Protein AF-A0A538J0Z2-F1 (afdb_monomer)

Sequence (198 aa):
MVKLLRPLRRLRSEAGFGLIELAMAMVMLNVGILAIVAAFNSGAVALQRASRVQNATALADTYMERYRGFRNCQIYLDTAANGGIPTTGTYAADSAYSATQITQSTAASGAIPASCSLGGATWTCPTVATSNQLAVTAHNACALGPDGRTYVVDVYIVTVTVTGGGDQKQVTIVVRDPANATKSLARETSSFDPYSAP

Structure (mmCIF, N/CA/C/O backbone):
data_AF-A0A538J0Z2-F1
#
_entry.id   AF-A0A538J0Z2-F1
#
loop_
_atom_site.group_PDB
_atom_site.id
_atom_site.type_symbol
_atom_site.label_atom_id
_atom_site.label_alt_id
_atom_site.label_comp_id
_atom_site.label_asym_id
_atom_site.label_entity_id
_atom_site.label_seq_id
_atom_site.pdbx_PDB_ins_code
_atom_site.Cartn_x
_atom_site.Cartn_y
_atom_site.Cartn_z
_atom_site.occupancy
_atom_site.B_iso_or_equiv
_atom_site.auth_seq_id
_atom_site.auth_comp_id
_atom_site.auth_asym_id
_atom_site.auth_atom_id
_atom_site.pdbx_PDB_model_num
ATOM 1 N N . MET A 1 1 ? -54.968 18.763 75.177 1.00 43.09 1 MET A N 1
ATOM 2 C CA . MET A 1 1 ? -54.839 19.285 73.798 1.00 43.09 1 MET A CA 1
ATOM 3 C C . MET A 1 1 ? -53.372 19.632 73.534 1.00 43.09 1 MET A C 1
ATOM 5 O O . MET A 1 1 ? -52.988 20.788 73.615 1.00 43.09 1 MET A O 1
ATOM 9 N N . VAL A 1 2 ? -52.502 18.627 73.359 1.00 48.84 2 VAL A N 1
ATOM 10 C CA . VAL A 1 2 ? -51.042 18.834 73.287 1.00 48.84 2 VAL A CA 1
ATOM 11 C C . VAL A 1 2 ? -50.404 17.880 72.271 1.00 48.84 2 VAL A C 1
ATOM 13 O O . VAL A 1 2 ? -50.478 16.668 72.422 1.00 48.84 2 VAL A O 1
ATOM 16 N N . LYS A 1 3 ? -49.724 18.502 71.296 1.00 52.53 3 LYS A N 1
ATOM 17 C CA . LYS A 1 3 ? -48.568 18.047 70.495 1.00 52.53 3 LYS A CA 1
ATOM 18 C C . LYS A 1 3 ? -48.734 16.805 69.609 1.00 52.53 3 LYS A C 1
ATOM 20 O O . LYS A 1 3 ? -48.341 15.706 69.973 1.00 52.53 3 LYS A O 1
ATOM 25 N N . LEU A 1 4 ? -49.102 17.060 68.353 1.00 55.34 4 LEU A N 1
ATOM 26 C CA . LEU A 1 4 ? -48.980 16.123 67.227 1.00 55.34 4 LEU A CA 1
ATOM 27 C C . LEU A 1 4 ? -48.227 16.766 66.040 1.00 55.34 4 LEU A C 1
ATOM 29 O O . LEU A 1 4 ? -48.627 16.673 64.890 1.00 55.34 4 LEU A O 1
ATOM 33 N N . LEU A 1 5 ? -47.111 17.452 66.322 1.00 56.12 5 LEU A N 1
ATOM 34 C CA . LEU A 1 5 ? -46.226 18.062 65.311 1.00 56.12 5 LEU A CA 1
ATOM 35 C C . LEU A 1 5 ? -44.793 17.510 65.412 1.00 56.12 5 LEU A C 1
ATOM 37 O O . LEU A 1 5 ? -43.833 18.252 65.616 1.00 56.12 5 LEU A O 1
ATOM 41 N N . ARG A 1 6 ? -44.626 16.185 65.319 1.00 59.03 6 ARG A N 1
ATOM 42 C CA . ARG A 1 6 ? -43.296 15.547 65.261 1.00 59.03 6 ARG A CA 1
ATOM 43 C C . ARG A 1 6 ? -43.233 14.353 64.292 1.00 59.03 6 ARG A C 1
ATOM 45 O O . ARG A 1 6 ? -43.017 13.233 64.740 1.00 59.03 6 ARG A O 1
ATOM 52 N N . PRO A 1 7 ? -43.294 14.592 62.969 1.00 54.25 7 PRO A N 1
ATOM 53 C CA . PRO A 1 7 ? -42.470 13.752 62.096 1.00 54.25 7 PRO A CA 1
ATOM 54 C C . PRO A 1 7 ? -41.558 14.523 61.130 1.00 54.25 7 PRO A C 1
ATOM 56 O O . PRO A 1 7 ? -40.650 13.925 60.569 1.00 54.25 7 PRO A O 1
ATOM 59 N N . LEU A 1 8 ? -41.685 15.847 60.982 1.00 54.62 8 LEU A N 1
ATOM 60 C CA . LEU A 1 8 ? -40.918 16.585 59.959 1.00 54.62 8 LEU A CA 1
ATOM 61 C C . LEU A 1 8 ? -39.498 17.010 60.380 1.00 54.62 8 LEU A C 1
ATOM 63 O O . LEU A 1 8 ? -38.709 17.444 59.548 1.00 54.62 8 LEU A O 1
ATOM 67 N N . ARG A 1 9 ? -39.120 16.856 61.657 1.00 50.84 9 ARG A N 1
ATOM 68 C CA . ARG A 1 9 ? -37.793 17.268 62.163 1.00 50.84 9 ARG A CA 1
ATOM 69 C C . ARG A 1 9 ? -36.710 16.182 62.045 1.00 50.84 9 ARG A C 1
ATOM 71 O O . ARG A 1 9 ? -35.543 16.479 62.270 1.00 50.84 9 ARG A O 1
ATOM 78 N N . ARG A 1 10 ? -37.064 14.944 61.672 1.00 53.78 10 ARG A N 1
ATOM 79 C CA . ARG A 1 10 ? -36.099 13.835 61.501 1.00 53.78 10 ARG A CA 1
ATOM 80 C C . ARG A 1 10 ? -35.468 13.750 60.108 1.00 53.78 10 ARG A C 1
ATOM 82 O O . ARG A 1 10 ? -34.424 13.134 59.974 1.00 53.78 10 ARG A O 1
ATOM 89 N N . LEU A 1 11 ? -36.034 14.419 59.103 1.00 51.72 11 LEU A N 1
ATOM 90 C CA . LEU A 1 11 ? -35.428 14.515 57.764 1.00 51.72 11 LEU A CA 1
ATOM 91 C C . LEU A 1 11 ? -34.347 15.608 57.665 1.00 51.72 11 LEU A C 1
ATOM 93 O O . LEU A 1 11 ? -33.681 15.727 56.646 1.00 51.72 11 LEU A O 1
ATOM 97 N N . ARG A 1 12 ? -34.161 16.399 58.731 1.00 56.34 12 ARG A N 1
ATOM 98 C CA . ARG A 1 12 ? -33.154 17.469 58.839 1.00 56.34 12 ARG A CA 1
ATOM 99 C C . ARG A 1 12 ? -32.152 17.215 59.978 1.00 56.34 12 ARG A C 1
ATOM 101 O O . ARG A 1 12 ? -31.509 18.142 60.456 1.00 56.34 12 ARG A O 1
ATOM 108 N N . SER A 1 13 ? -32.051 15.974 60.457 1.00 54.06 13 SER A N 1
ATOM 109 C CA . SER A 1 13 ? -30.891 15.529 61.239 1.00 54.06 13 SER A CA 1
ATOM 110 C C . SER A 1 13 ? -29.840 14.980 60.280 1.00 54.06 13 SER A C 1
ATOM 112 O O . SER A 1 13 ? -30.214 14.369 59.282 1.00 54.06 13 SER A O 1
ATOM 114 N N . GLU A 1 14 ? -28.561 15.154 60.599 1.00 56.25 14 GLU A N 1
ATOM 115 C CA . GLU A 1 14 ? -27.374 14.806 59.792 1.00 56.25 14 GLU A CA 1
ATOM 116 C C . GLU A 1 14 ? -27.358 13.373 59.201 1.00 56.25 14 GLU A C 1
ATOM 118 O O . GLU A 1 14 ? -26.614 13.093 58.270 1.00 56.25 14 GLU A O 1
ATOM 123 N N . ALA A 1 15 ? -28.267 12.492 59.635 1.00 56.59 15 ALA A N 1
ATOM 124 C CA . ALA A 1 15 ? -28.578 11.194 59.031 1.00 56.59 15 ALA A CA 1
ATOM 125 C C . ALA A 1 15 ? -29.092 11.232 57.567 1.00 56.59 15 ALA A C 1
ATOM 127 O O . ALA A 1 15 ? -29.003 10.223 56.873 1.00 56.59 15 ALA A O 1
ATOM 128 N N . GLY A 1 16 ? -29.635 12.355 57.073 1.00 54.78 16 GLY A N 1
ATOM 129 C CA . GLY A 1 16 ? -30.087 12.489 55.674 1.00 54.78 16 GLY A CA 1
ATOM 130 C C . GLY A 1 16 ? -28.958 12.733 54.662 1.00 54.78 16 GLY A C 1
ATOM 131 O O . GLY A 1 16 ? -29.133 12.468 53.473 1.00 54.78 16 GLY A O 1
ATOM 132 N N . PHE A 1 17 ? -27.795 13.196 55.135 1.00 70.75 17 PHE A N 1
ATOM 133 C CA . PHE A 1 17 ? -26.625 13.465 54.299 1.00 70.75 17 PHE A CA 1
ATOM 134 C C . PHE A 1 17 ? -26.059 12.165 53.706 1.00 70.75 17 PHE A C 1
ATOM 136 O O . PHE A 1 17 ? -25.844 12.102 52.503 1.00 70.75 17 PHE A O 1
ATOM 143 N N . GLY A 1 18 ? -25.977 11.087 54.497 1.00 78.44 18 GLY A N 1
ATOM 144 C CA . GLY A 1 18 ? -25.464 9.790 54.032 1.00 78.44 18 GLY A CA 1
ATOM 145 C C . GLY A 1 18 ? -26.322 9.100 52.959 1.00 78.44 18 GLY A C 1
ATOM 146 O O . GLY A 1 18 ? -25.788 8.413 52.093 1.00 78.44 18 GLY A O 1
ATOM 147 N N . LEU A 1 19 ? -27.648 9.303 52.954 1.00 82.00 19 LEU A N 1
ATOM 148 C CA . LEU A 1 19 ? -28.522 8.771 51.894 1.00 82.00 19 LEU A CA 1
ATOM 149 C C . LEU A 1 19 ? -28.366 9.543 50.577 1.00 82.00 19 LEU A C 1
ATOM 151 O O . LEU A 1 19 ? -28.380 8.935 49.509 1.00 82.00 19 LEU A O 1
ATOM 155 N N . ILE A 1 20 ? -28.198 10.868 50.648 1.00 82.38 20 ILE A N 1
ATOM 156 C CA . ILE A 1 20 ? -27.912 11.703 49.471 1.00 82.38 20 ILE A CA 1
ATOM 157 C C . ILE A 1 20 ? -26.509 11.403 48.938 1.00 82.38 20 ILE A C 1
ATOM 159 O O . ILE A 1 20 ? -26.322 11.328 47.728 1.00 82.38 20 ILE A O 1
ATOM 163 N N . GLU A 1 21 ? -25.545 11.172 49.823 1.00 86.06 21 GLU A N 1
ATOM 164 C CA . GLU A 1 21 ? -24.173 10.805 49.478 1.00 86.06 21 GLU A CA 1
ATOM 165 C C . GLU A 1 21 ? -24.119 9.453 48.755 1.00 86.06 21 GLU A C 1
ATOM 167 O O . GLU A 1 21 ? -23.475 9.338 47.716 1.00 86.06 21 GLU A O 1
ATOM 172 N N . LEU A 1 22 ? -24.889 8.460 49.212 1.00 86.38 22 LEU A N 1
ATOM 173 C CA . LEU A 1 22 ? -24.997 7.156 48.551 1.00 86.38 22 LEU A CA 1
ATOM 174 C C . LEU A 1 22 ? -25.761 7.245 47.219 1.00 86.38 22 LEU A C 1
ATOM 176 O O . LEU A 1 22 ? -25.360 6.620 46.238 1.00 86.38 22 LEU A O 1
ATOM 180 N N . ALA A 1 23 ? -26.812 8.068 47.140 1.00 88.06 23 ALA A N 1
ATOM 181 C CA . ALA A 1 23 ? -27.511 8.334 45.883 1.00 88.06 23 ALA A CA 1
ATOM 182 C C . ALA A 1 23 ? -26.598 9.038 44.862 1.00 88.06 23 ALA A C 1
ATOM 184 O O . ALA A 1 23 ? -26.552 8.641 43.698 1.00 88.06 23 ALA A O 1
ATOM 185 N N . MET A 1 24 ? -25.819 10.034 45.294 1.00 89.56 24 MET A N 1
ATOM 186 C CA . MET A 1 24 ? -24.838 10.717 44.449 1.00 89.56 24 MET A CA 1
ATOM 187 C C . MET A 1 24 ? -23.699 9.775 44.044 1.00 89.56 24 MET A C 1
ATOM 189 O O . MET A 1 24 ? -23.305 9.780 42.879 1.00 89.56 24 MET A O 1
ATOM 193 N N 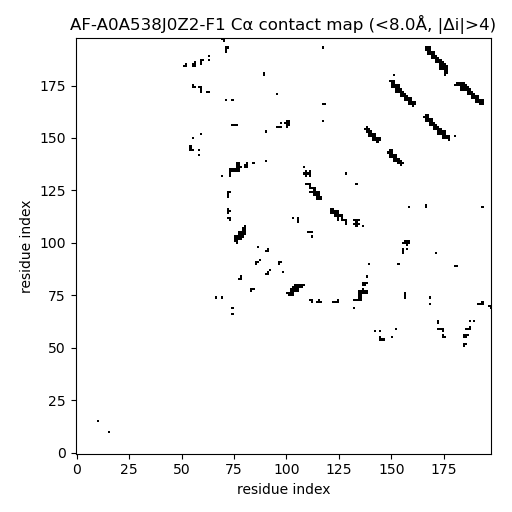. ALA A 1 25 ? -23.221 8.918 44.952 1.00 93.06 25 ALA A N 1
ATOM 194 C CA . ALA A 1 25 ? -22.220 7.896 44.655 1.00 93.06 25 ALA A CA 1
ATOM 195 C C . ALA A 1 25 ? -22.727 6.889 43.614 1.00 93.06 25 ALA A C 1
ATOM 197 O O . ALA A 1 25 ? -22.011 6.580 42.666 1.00 93.06 25 ALA A O 1
ATOM 198 N N . MET A 1 26 ? -23.976 6.427 43.727 1.00 93.94 26 MET A N 1
ATOM 199 C CA . MET A 1 26 ? -24.593 5.525 42.752 1.00 93.94 26 MET A CA 1
ATOM 200 C C . MET A 1 26 ? -24.754 6.191 41.378 1.00 93.94 26 MET A C 1
ATOM 202 O O . MET A 1 26 ? -24.493 5.561 40.355 1.00 93.94 26 MET A O 1
ATOM 206 N N . VAL A 1 27 ? -25.135 7.474 41.334 1.00 95.50 27 VAL A N 1
ATOM 207 C CA . VAL A 1 27 ? -25.232 8.233 40.076 1.00 95.50 27 VAL A CA 1
ATOM 208 C C . VAL A 1 27 ? -23.853 8.426 39.443 1.00 95.50 27 VAL A C 1
ATOM 210 O O . VAL A 1 27 ? -23.693 8.131 38.261 1.00 95.50 27 VAL A O 1
ATOM 213 N N . MET A 1 28 ? -22.847 8.851 40.212 1.00 94.88 28 MET A N 1
ATOM 214 C CA . MET A 1 28 ? -21.473 9.007 39.718 1.00 94.88 28 MET A CA 1
ATOM 215 C C . MET A 1 28 ? -20.884 7.675 39.250 1.00 94.88 28 MET A C 1
ATOM 217 O O . MET A 1 28 ? -20.222 7.633 38.214 1.00 94.88 28 MET A O 1
ATOM 221 N N . LEU A 1 29 ? -21.177 6.577 39.953 1.00 95.56 29 LEU A N 1
ATOM 222 C CA . LEU A 1 29 ? -20.784 5.233 39.541 1.00 95.56 29 LEU A CA 1
ATOM 223 C C . LEU A 1 29 ? -21.430 4.851 38.203 1.00 95.56 29 LEU A C 1
ATOM 225 O O . LEU A 1 29 ? -20.732 4.407 37.295 1.00 95.56 29 LEU A O 1
ATOM 229 N N . ASN A 1 30 ? -22.737 5.067 38.047 1.00 95.19 30 ASN A N 1
ATOM 230 C CA . ASN A 1 30 ? -23.442 4.766 36.800 1.00 95.19 30 ASN A CA 1
ATOM 231 C C . ASN A 1 30 ? -22.904 5.598 35.627 1.00 95.19 30 ASN A C 1
ATOM 233 O O . ASN A 1 30 ? -22.678 5.060 34.543 1.00 95.19 30 ASN A O 1
ATOM 237 N N . VAL A 1 31 ? -22.638 6.890 35.846 1.00 96.19 31 VAL A N 1
ATOM 238 C CA . VAL A 1 31 ? -22.012 7.762 34.839 1.00 96.19 31 VAL A CA 1
ATOM 239 C C . VAL A 1 31 ? -20.605 7.267 34.493 1.00 96.19 31 VAL A C 1
ATOM 241 O O . VAL A 1 31 ? -20.261 7.180 33.315 1.00 96.19 31 VAL A O 1
ATOM 244 N N . GLY A 1 32 ? -19.814 6.878 35.496 1.00 97.12 32 GLY A N 1
ATOM 245 C CA . GLY A 1 32 ? -18.473 6.329 35.305 1.00 97.12 32 GLY A CA 1
ATOM 246 C C . GLY A 1 32 ? -18.467 5.046 34.470 1.00 97.12 32 GLY A C 1
ATOM 247 O O . GLY A 1 32 ? -17.687 4.932 33.527 1.00 97.12 32 GLY A O 1
ATOM 248 N N . ILE A 1 33 ? -19.372 4.104 34.751 1.00 95.94 33 ILE A N 1
ATOM 249 C CA . ILE A 1 33 ? -19.469 2.843 33.997 1.00 95.94 33 ILE A CA 1
ATOM 250 C C . ILE A 1 33 ? -19.864 3.113 32.540 1.00 95.94 33 ILE A C 1
ATOM 252 O O . ILE A 1 33 ? -19.239 2.571 31.627 1.00 95.94 33 ILE A O 1
ATOM 256 N N . LEU A 1 34 ? -20.848 3.987 32.299 1.00 96.44 34 LEU A N 1
ATOM 257 C CA . LEU A 1 34 ? -21.253 4.361 30.939 1.00 96.44 34 LEU A CA 1
ATOM 258 C C . LEU A 1 34 ? -20.106 5.031 30.167 1.00 96.44 34 LEU A C 1
ATOM 260 O O . LEU A 1 34 ? -19.898 4.728 28.990 1.00 96.44 34 LEU A O 1
ATOM 264 N N . ALA A 1 35 ? -19.323 5.884 30.833 1.00 97.06 35 ALA A N 1
ATOM 265 C CA . ALA A 1 35 ? -18.154 6.521 30.236 1.00 97.06 35 ALA A CA 1
ATOM 266 C C . ALA A 1 35 ? -17.072 5.499 29.846 1.00 97.06 35 ALA A C 1
ATOM 268 O O . ALA A 1 35 ? -16.534 5.567 28.741 1.00 97.06 35 ALA A O 1
ATOM 269 N N . ILE A 1 36 ? -16.786 4.515 30.706 1.00 96.38 36 ILE A N 1
ATOM 270 C CA . ILE A 1 36 ? -15.789 3.470 30.423 1.00 96.38 36 ILE A CA 1
ATOM 271 C C . ILE A 1 36 ? -16.238 2.579 29.259 1.00 96.38 36 ILE A C 1
ATOM 273 O O . ILE A 1 36 ? -15.429 2.271 28.386 1.00 96.38 36 ILE A O 1
ATOM 277 N N . VAL A 1 37 ? -17.520 2.203 29.186 1.00 96.56 37 VAL A N 1
ATOM 278 C CA . VAL A 1 37 ? -18.050 1.406 28.063 1.00 96.56 37 VAL A CA 1
ATOM 279 C C . VAL A 1 37 ? -17.935 2.172 26.743 1.00 96.56 37 VAL A C 1
ATOM 281 O O . VAL A 1 37 ? -17.495 1.614 25.734 1.00 96.56 37 VAL A O 1
ATOM 284 N N . ALA A 1 38 ? -18.270 3.465 26.741 1.00 95.88 38 ALA A N 1
ATOM 285 C CA . ALA A 1 38 ? -18.112 4.314 25.562 1.00 95.88 38 ALA A CA 1
ATOM 286 C C . ALA A 1 38 ? -16.637 4.439 25.136 1.00 95.88 38 ALA A C 1
ATOM 288 O O . ALA A 1 38 ? -16.321 4.328 23.944 1.00 95.88 38 ALA A O 1
ATOM 289 N N . ALA A 1 39 ? -15.728 4.611 26.101 1.00 95.62 39 ALA A N 1
ATOM 290 C CA . ALA A 1 39 ? -14.291 4.672 25.854 1.00 95.62 39 ALA A CA 1
ATOM 291 C C . ALA A 1 39 ? -13.747 3.348 25.295 1.00 95.62 39 ALA A C 1
ATOM 293 O O . ALA A 1 39 ? -12.996 3.364 24.321 1.00 95.62 39 ALA A O 1
ATOM 294 N N . PHE A 1 40 ? -14.167 2.204 25.843 1.00 96.06 40 PHE A N 1
ATOM 295 C CA . PHE A 1 40 ? -13.740 0.883 25.382 1.00 96.06 40 PHE A CA 1
ATOM 296 C C . PHE A 1 40 ? -14.180 0.606 23.941 1.00 96.06 40 PHE A C 1
ATOM 298 O O . PHE A 1 40 ? -13.362 0.212 23.110 1.00 96.06 40 PHE A O 1
ATOM 305 N N . ASN A 1 41 ? -15.442 0.889 23.608 1.00 95.62 41 ASN A N 1
ATOM 306 C CA . ASN A 1 41 ? -15.952 0.715 22.246 1.00 95.62 41 ASN A CA 1
ATOM 307 C C . ASN A 1 41 ? -15.225 1.623 21.242 1.00 95.62 41 ASN A C 1
ATOM 309 O O . ASN A 1 41 ? -14.862 1.186 20.149 1.00 95.62 41 ASN A O 1
ATOM 313 N N . SER A 1 42 ? -14.955 2.873 21.627 1.00 94.50 42 SER A N 1
ATOM 314 C CA . SER A 1 42 ? -14.195 3.814 20.795 1.00 94.50 42 SER A CA 1
ATOM 315 C C . SER A 1 42 ? -12.744 3.358 20.607 1.00 94.50 42 SER A C 1
ATOM 317 O O . SER A 1 42 ? -12.220 3.391 19.492 1.00 94.50 42 SER A O 1
ATOM 319 N N . GLY A 1 43 ? -12.113 2.866 21.678 1.00 95.19 43 GLY A N 1
ATOM 320 C CA . GLY A 1 43 ? -10.763 2.309 21.657 1.00 95.19 43 GLY A CA 1
ATOM 321 C C . GLY A 1 43 ? -10.651 1.075 20.763 1.00 95.19 43 GLY A C 1
ATOM 322 O O . GLY A 1 43 ? -9.724 0.983 19.960 1.00 95.19 43 GLY A O 1
ATOM 323 N N . ALA A 1 44 ? -11.630 0.168 20.813 1.00 94.06 44 ALA A N 1
ATOM 324 C CA . ALA A 1 44 ? -11.666 -1.014 19.955 1.00 94.06 44 ALA A CA 1
ATOM 325 C C . ALA A 1 44 ? -11.710 -0.642 18.460 1.00 94.06 44 ALA A C 1
ATOM 327 O O . ALA A 1 44 ? -10.959 -1.199 17.658 1.00 94.06 44 ALA A O 1
ATOM 328 N N . VAL A 1 45 ? -12.529 0.345 18.076 1.00 93.19 45 VAL A N 1
ATOM 329 C CA . VAL A 1 45 ? -12.591 0.832 16.684 1.00 93.19 45 VAL A CA 1
ATOM 330 C C . VAL A 1 45 ? -11.285 1.514 16.272 1.00 93.19 45 VAL A C 1
ATOM 332 O O . VAL A 1 45 ? -10.809 1.308 15.152 1.00 93.19 45 VAL A O 1
ATOM 335 N N . ALA A 1 46 ? -10.684 2.309 17.160 1.00 94.44 46 ALA A N 1
ATOM 336 C CA . ALA A 1 46 ? -9.402 2.955 16.897 1.00 94.44 46 ALA A CA 1
ATOM 337 C C . ALA A 1 46 ? -8.289 1.921 16.652 1.00 94.44 46 ALA A C 1
ATOM 339 O O . ALA A 1 46 ? -7.564 2.029 15.662 1.00 94.44 46 ALA A O 1
ATOM 340 N N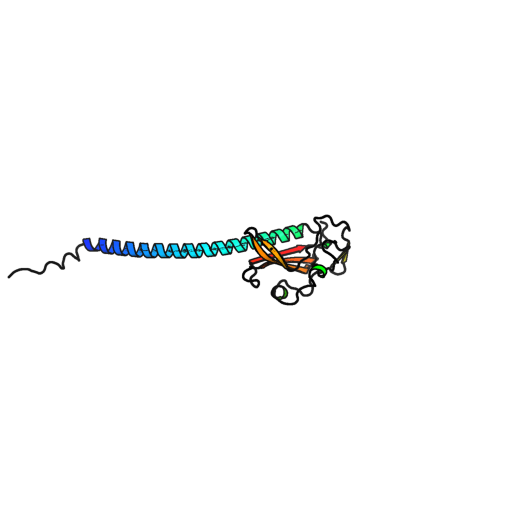 . LEU A 1 47 ? -8.218 0.871 17.477 1.00 94.44 47 LEU A N 1
ATOM 341 C CA . LEU A 1 47 ? -7.260 -0.226 17.318 1.00 94.44 47 LEU A CA 1
ATOM 342 C C . LEU A 1 47 ? -7.468 -0.998 16.011 1.00 94.44 47 LEU A C 1
ATOM 344 O O . LEU A 1 47 ? -6.501 -1.299 15.314 1.00 94.44 47 LEU A O 1
ATOM 348 N N . GLN A 1 48 ? -8.716 -1.269 15.620 1.00 90.56 48 GLN A N 1
ATOM 349 C CA . GLN A 1 48 ? -9.001 -1.923 14.338 1.00 90.56 48 GLN A CA 1
ATOM 350 C C . GLN A 1 48 ? -8.538 -1.086 13.140 1.00 90.56 48 GLN A C 1
ATOM 352 O O . GLN A 1 48 ? -8.033 -1.636 12.161 1.00 90.56 48 GLN A O 1
ATOM 357 N N . ARG A 1 49 ? -8.702 0.241 13.199 1.00 90.50 49 ARG A N 1
ATOM 358 C CA . ARG A 1 49 ? -8.197 1.146 12.155 1.00 90.50 49 ARG A CA 1
ATOM 359 C C . ARG A 1 49 ? -6.673 1.150 12.122 1.00 90.50 49 ARG A C 1
ATOM 361 O O . ARG A 1 49 ? -6.111 1.039 11.037 1.00 90.50 49 ARG A O 1
ATOM 368 N N . ALA A 1 50 ? -6.029 1.226 13.285 1.00 93.25 50 ALA A N 1
ATOM 369 C CA . ALA A 1 50 ? -4.575 1.191 13.399 1.00 93.25 50 ALA A CA 1
ATOM 370 C C . ALA A 1 50 ? -3.993 -0.113 12.832 1.00 93.25 50 ALA A C 1
ATOM 372 O O . ALA A 1 50 ? -3.085 -0.064 12.010 1.00 93.25 50 ALA A O 1
ATOM 373 N N . SER A 1 51 ? -4.582 -1.265 13.172 1.00 91.75 51 SER A N 1
ATOM 374 C CA . SER A 1 51 ? -4.164 -2.569 12.644 1.00 91.75 51 SER A CA 1
ATOM 375 C C . SER A 1 51 ? -4.254 -2.636 11.115 1.00 91.75 51 SER A C 1
ATOM 377 O O . SER A 1 51 ? -3.307 -3.074 10.470 1.00 91.75 51 SER A O 1
ATOM 379 N N . ARG A 1 52 ? -5.341 -2.136 10.508 1.00 86.00 52 ARG A N 1
ATOM 380 C CA . ARG A 1 52 ? -5.468 -2.115 9.038 1.00 86.00 52 ARG A CA 1
ATOM 381 C C . ARG A 1 52 ? -4.396 -1.261 8.369 1.00 86.00 52 ARG A C 1
ATOM 383 O O . ARG A 1 52 ? -3.922 -1.641 7.303 1.00 86.00 52 ARG A O 1
ATOM 390 N N . VAL A 1 53 ? -4.050 -0.121 8.967 1.00 93.06 53 VAL A N 1
ATOM 391 C CA . VAL A 1 53 ? -2.986 0.755 8.458 1.00 93.06 53 VAL A CA 1
ATOM 392 C C . VAL A 1 53 ? -1.632 0.066 8.596 1.00 93.06 53 VAL A C 1
ATOM 394 O O . VAL A 1 53 ? -0.901 0.021 7.620 1.00 93.06 53 VAL A O 1
ATOM 397 N N . GLN A 1 54 ? -1.339 -0.555 9.742 1.00 94.31 54 GLN A N 1
ATOM 398 C CA . GLN A 1 54 ? -0.086 -1.284 9.962 1.00 94.31 54 GLN A CA 1
ATOM 399 C C . GLN A 1 54 ? 0.092 -2.468 8.994 1.00 94.31 54 GLN A C 1
ATOM 401 O O . GLN A 1 54 ? 1.188 -2.717 8.498 1.00 94.31 54 GLN A O 1
ATOM 406 N N . ASN A 1 55 ? -0.988 -3.184 8.678 1.00 88.88 55 ASN A N 1
ATOM 407 C CA . ASN A 1 55 ? -0.949 -4.252 7.6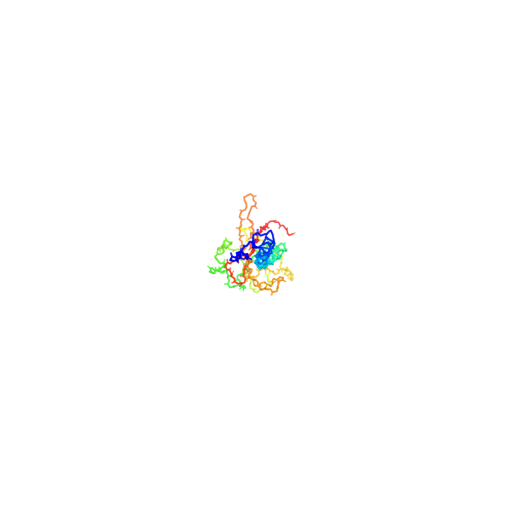77 1.00 88.88 55 ASN A CA 1
ATOM 408 C C . ASN A 1 55 ? -0.713 -3.696 6.269 1.00 88.88 55 ASN A C 1
ATOM 410 O O . ASN A 1 55 ? 0.042 -4.276 5.492 1.00 88.88 55 ASN A O 1
ATOM 414 N N . ALA A 1 56 ? -1.341 -2.563 5.944 1.00 86.88 56 ALA A N 1
ATOM 415 C CA . ALA A 1 56 ? -1.145 -1.893 4.667 1.00 86.88 56 ALA A CA 1
ATOM 416 C C . ALA A 1 56 ? 0.285 -1.349 4.513 1.00 86.88 56 ALA A C 1
ATOM 418 O O . ALA A 1 56 ? 0.844 -1.454 3.425 1.00 86.88 56 ALA A O 1
ATOM 419 N N . THR A 1 57 ? 0.896 -0.818 5.578 1.00 94.31 57 THR A N 1
ATOM 420 C CA . THR A 1 57 ? 2.301 -0.381 5.550 1.00 94.31 57 THR A CA 1
ATOM 421 C C . THR A 1 57 ? 3.239 -1.569 5.382 1.00 94.31 57 THR A C 1
ATOM 423 O O . THR A 1 57 ? 4.068 -1.534 4.490 1.00 94.31 57 THR A O 1
ATOM 426 N N . ALA A 1 58 ? 3.033 -2.668 6.117 1.00 92.31 58 ALA A N 1
ATOM 427 C CA . ALA A 1 58 ? 3.856 -3.872 5.963 1.00 92.31 58 ALA A CA 1
ATOM 428 C C . ALA A 1 58 ? 3.781 -4.469 4.543 1.00 92.31 58 ALA A C 1
ATOM 430 O O . ALA A 1 58 ? 4.773 -4.982 4.018 1.00 92.31 58 ALA A O 1
ATOM 431 N N . LEU A 1 59 ? 2.607 -4.398 3.901 1.00 86.56 59 LEU A N 1
ATOM 432 C CA . LEU A 1 59 ? 2.462 -4.751 2.490 1.00 86.56 59 LEU A CA 1
ATOM 433 C C . LEU A 1 59 ? 3.247 -3.797 1.588 1.00 86.56 59 LEU A C 1
ATOM 435 O O . LEU A 1 59 ? 3.976 -4.277 0.726 1.00 86.56 59 LEU A O 1
ATOM 439 N N . ALA A 1 60 ? 3.124 -2.480 1.778 1.00 90.75 60 ALA A N 1
ATOM 440 C CA . ALA A 1 60 ? 3.891 -1.503 1.004 1.00 90.75 60 ALA A CA 1
ATOM 441 C C . ALA A 1 60 ? 5.404 -1.762 1.122 1.00 90.75 60 ALA A C 1
ATOM 443 O O . ALA A 1 60 ? 6.057 -1.942 0.091 1.00 90.75 60 ALA A O 1
ATOM 444 N N . ASP A 1 61 ? 5.894 -1.952 2.351 1.00 93.12 61 ASP A N 1
ATOM 445 C CA . ASP A 1 61 ? 7.298 -2.247 2.645 1.00 93.12 61 ASP A CA 1
ATOM 446 C C . ASP A 1 61 ? 7.749 -3.525 1.923 1.00 93.12 61 ASP A C 1
ATOM 448 O O . ASP A 1 61 ? 8.797 -3.558 1.288 1.00 93.12 61 ASP A O 1
ATOM 452 N N . THR A 1 62 ? 6.933 -4.587 1.936 1.00 88.25 62 THR A N 1
ATOM 453 C CA . THR A 1 62 ? 7.254 -5.850 1.243 1.00 88.25 62 THR A CA 1
ATOM 454 C C . THR A 1 62 ? 7.412 -5.649 -0.266 1.00 88.25 62 THR A C 1
ATOM 456 O O . THR A 1 62 ? 8.318 -6.215 -0.884 1.00 88.25 62 THR A O 1
ATOM 459 N N . TYR A 1 63 ? 6.535 -4.850 -0.881 1.00 87.19 63 TYR A N 1
ATOM 460 C CA . TYR A 1 63 ? 6.650 -4.524 -2.302 1.00 87.19 63 TYR A CA 1
ATOM 461 C C . TYR A 1 63 ? 7.898 -3.682 -2.564 1.00 87.19 63 TYR A C 1
ATOM 463 O O . TYR A 1 63 ? 8.621 -3.958 -3.521 1.00 87.19 63 TYR A O 1
ATOM 471 N N . MET A 1 64 ? 8.199 -2.709 -1.709 1.00 90.62 64 MET A N 1
ATOM 472 C CA . MET A 1 64 ? 9.377 -1.863 -1.868 1.00 90.62 64 MET A CA 1
ATOM 473 C C . MET A 1 64 ? 10.688 -2.613 -1.646 1.00 90.62 64 MET A C 1
ATOM 475 O O . MET A 1 64 ? 11.622 -2.419 -2.422 1.00 90.62 64 MET A O 1
ATOM 479 N N . GLU A 1 65 ? 10.747 -3.547 -0.701 1.00 90.38 65 GLU A N 1
ATOM 480 C CA . GLU A 1 65 ? 11.882 -4.462 -0.547 1.00 90.38 65 GLU A CA 1
ATOM 481 C C . GLU A 1 65 ? 12.067 -5.350 -1.781 1.00 90.38 65 GLU A C 1
ATOM 483 O O . GLU A 1 65 ? 13.189 -5.564 -2.243 1.00 90.38 65 GLU A O 1
ATOM 488 N N . ARG A 1 66 ? 10.969 -5.795 -2.406 1.00 84.56 66 ARG A N 1
ATOM 489 C CA . ARG A 1 66 ? 11.050 -6.507 -3.686 1.00 84.56 66 ARG A CA 1
ATOM 490 C C . ARG A 1 66 ? 11.641 -5.624 -4.791 1.00 84.56 66 ARG A C 1
ATOM 492 O O . ARG A 1 66 ? 12.474 -6.107 -5.553 1.00 84.56 66 ARG A O 1
ATOM 499 N N . TYR A 1 67 ? 11.264 -4.345 -4.864 1.00 84.25 67 TYR A N 1
ATOM 500 C CA . TYR A 1 67 ? 11.851 -3.400 -5.823 1.00 84.25 67 TYR A CA 1
ATOM 501 C C . TYR A 1 67 ? 13.327 -3.098 -5.547 1.00 84.25 67 TYR A C 1
ATOM 503 O O . TYR A 1 67 ? 14.092 -2.966 -6.500 1.00 84.25 67 TYR A O 1
ATOM 511 N N . ARG A 1 68 ? 13.752 -3.063 -4.278 1.00 85.94 68 ARG A N 1
ATOM 512 C CA . ARG A 1 68 ? 15.171 -2.932 -3.897 1.00 85.94 68 ARG A CA 1
ATOM 513 C C . ARG A 1 68 ? 16.025 -4.108 -4.367 1.00 85.94 68 ARG A C 1
ATOM 515 O O . ARG A 1 68 ? 17.204 -3.921 -4.639 1.00 85.94 68 ARG A O 1
ATOM 522 N N . GLY A 1 69 ? 15.437 -5.294 -4.519 1.00 78.31 69 GLY A N 1
ATOM 523 C CA . GLY A 1 69 ? 16.111 -6.464 -5.088 1.00 78.31 69 GLY A CA 1
ATOM 524 C C . GLY A 1 69 ? 16.208 -6.476 -6.621 1.00 78.31 69 GLY A C 1
ATOM 525 O O . GLY A 1 69 ? 16.881 -7.348 -7.177 1.00 78.31 69 GLY A O 1
ATOM 526 N N . PHE A 1 70 ? 15.542 -5.553 -7.324 1.00 76.44 70 PHE A N 1
ATOM 527 C CA . PHE A 1 70 ? 15.538 -5.520 -8.785 1.00 76.44 70 PHE A CA 1
ATOM 528 C C . PHE A 1 70 ? 16.642 -4.645 -9.363 1.00 76.44 70 PHE A C 1
ATOM 530 O O . PHE A 1 70 ? 16.946 -3.559 -8.878 1.00 76.44 70 PHE A O 1
ATOM 537 N N . ARG A 1 71 ? 17.188 -5.083 -10.502 1.00 74.56 71 ARG A N 1
ATOM 538 C CA . ARG A 1 71 ? 18.007 -4.202 -11.338 1.00 74.56 71 ARG A CA 1
ATOM 539 C C . ARG A 1 71 ? 17.112 -3.143 -11.959 1.00 74.56 71 ARG A C 1
ATOM 541 O O . ARG A 1 71 ? 15.969 -3.431 -12.313 1.00 74.56 71 ARG A O 1
ATOM 548 N N . ASN A 1 72 ? 17.662 -1.957 -12.217 1.00 73.12 72 ASN A N 1
ATOM 549 C CA . ASN A 1 72 ? 16.898 -0.854 -12.804 1.00 73.12 72 ASN A CA 1
ATOM 550 C C . ASN A 1 72 ? 16.153 -1.264 -14.089 1.00 73.12 72 ASN A C 1
ATOM 552 O O . ASN A 1 72 ? 15.011 -0.863 -14.316 1.00 73.12 72 ASN A O 1
ATOM 556 N N . CYS A 1 73 ? 16.751 -2.145 -14.892 1.00 72.31 73 CYS A N 1
ATOM 557 C CA . CYS A 1 73 ? 16.161 -2.613 -16.138 1.00 72.31 73 CYS A CA 1
ATOM 558 C C . CYS A 1 73 ? 14.949 -3.550 -16.000 1.00 72.31 73 CYS A C 1
ATOM 560 O O . CYS A 1 73 ? 14.246 -3.797 -16.973 1.00 72.31 73 CYS A O 1
ATOM 562 N N . GLN A 1 74 ? 14.653 -3.995 -14.781 1.00 74.19 74 GLN A N 1
ATOM 563 C CA . GLN A 1 74 ? 13.494 -4.820 -14.434 1.00 74.19 74 GLN A CA 1
ATOM 564 C C . GLN A 1 74 ? 12.359 -4.001 -13.799 1.00 74.19 74 GLN A C 1
ATOM 566 O O . GLN A 1 74 ? 11.283 -4.530 -13.535 1.00 74.19 74 GLN A O 1
ATOM 571 N N . ILE A 1 75 ? 12.595 -2.709 -13.545 1.00 80.88 75 ILE A N 1
ATOM 572 C CA . ILE A 1 75 ? 11.618 -1.793 -12.955 1.00 80.88 75 ILE A CA 1
ATOM 573 C C . ILE A 1 75 ? 10.837 -1.127 -14.091 1.00 80.88 75 ILE A C 1
ATOM 575 O O . ILE A 1 75 ? 11.275 -0.122 -14.664 1.00 80.88 75 ILE A O 1
ATOM 579 N N . TYR A 1 76 ? 9.705 -1.727 -14.442 1.00 79.62 76 TYR A N 1
ATOM 580 C CA . TYR A 1 76 ? 8.736 -1.234 -15.419 1.00 79.62 76 TYR A CA 1
ATOM 581 C C . TYR A 1 76 ? 7.368 -1.874 -15.153 1.00 79.62 76 TYR A C 1
ATOM 583 O O . TYR A 1 76 ? 7.283 -2.902 -14.483 1.00 79.62 76 TYR A O 1
ATOM 591 N N . LEU A 1 77 ? 6.305 -1.273 -15.686 1.00 80.38 77 LEU A N 1
ATOM 592 C CA . LEU A 1 77 ? 4.975 -1.879 -15.723 1.00 80.38 77 LEU A CA 1
ATOM 593 C C . LEU A 1 77 ? 4.800 -2.663 -17.030 1.00 80.38 77 LEU A C 1
ATOM 595 O O . LEU A 1 77 ? 4.955 -2.098 -18.116 1.00 80.38 77 LEU A O 1
ATOM 599 N N . ASP A 1 78 ? 4.481 -3.956 -16.946 1.00 75.56 78 ASP A N 1
ATOM 600 C CA . ASP A 1 78 ? 4.206 -4.762 -18.141 1.00 75.56 78 ASP A CA 1
ATOM 601 C C . ASP A 1 78 ? 2.807 -4.449 -18.690 1.00 75.56 78 ASP A C 1
ATOM 603 O O . ASP A 1 78 ? 1.781 -4.686 -18.053 1.00 75.56 78 ASP A O 1
ATOM 607 N N . THR A 1 79 ? 2.762 -3.892 -19.893 1.00 75.38 79 THR A N 1
ATOM 608 C CA . THR A 1 79 ? 1.518 -3.533 -20.584 1.00 75.38 79 THR A CA 1
ATOM 609 C C . THR A 1 79 ? 0.934 -4.688 -21.386 1.00 75.38 79 THR A C 1
ATOM 611 O O . THR A 1 79 ? -0.274 -4.694 -21.614 1.00 75.38 79 THR A O 1
ATOM 614 N N . ALA A 1 80 ? 1.737 -5.691 -21.761 1.00 69.44 80 ALA A N 1
ATOM 615 C CA . ALA A 1 80 ? 1.259 -6.858 -22.501 1.00 69.44 80 ALA A CA 1
ATOM 616 C C . ALA A 1 80 ? 0.433 -7.783 -21.603 1.00 69.44 80 ALA A C 1
ATOM 618 O O . ALA A 1 80 ? -0.637 -8.245 -21.992 1.00 69.44 80 ALA A O 1
ATOM 619 N N . ALA A 1 81 ? 0.906 -8.010 -20.379 1.00 61.53 81 ALA A N 1
ATOM 620 C CA . ALA A 1 81 ? 0.214 -8.838 -19.400 1.00 61.53 81 ALA A CA 1
ATOM 621 C C . ALA A 1 81 ? -1.007 -8.150 -18.759 1.00 61.53 81 ALA A C 1
ATOM 623 O O . ALA A 1 81 ? -1.918 -8.832 -18.297 1.00 61.53 81 ALA A O 1
ATOM 624 N N . ASN A 1 82 ? -1.045 -6.813 -18.766 1.00 63.47 82 ASN A N 1
ATOM 625 C CA . ASN A 1 82 ? -2.099 -6.022 -18.122 1.00 63.47 82 ASN A CA 1
ATOM 626 C C . ASN A 1 82 ? -3.145 -5.431 -19.073 1.00 63.47 82 ASN A C 1
ATOM 628 O O . ASN A 1 82 ? -4.067 -4.763 -18.610 1.00 63.47 82 ASN A O 1
ATOM 632 N N . GLY A 1 83 ? -2.997 -5.611 -20.389 1.00 70.62 83 GLY A N 1
ATOM 633 C CA . GLY A 1 83 ? -3.865 -4.946 -21.367 1.00 70.62 83 GLY A CA 1
ATOM 634 C C . GLY A 1 83 ? -3.693 -3.420 -21.405 1.00 70.62 83 GLY A C 1
ATOM 635 O O . GLY A 1 83 ? -4.631 -2.708 -21.754 1.00 70.62 83 GLY A O 1
ATOM 636 N N . GLY A 1 84 ? -2.503 -2.917 -21.052 1.00 74.31 84 GLY A N 1
ATOM 637 C CA . GLY A 1 84 ? -2.177 -1.489 -20.985 1.00 74.31 84 GLY A CA 1
ATOM 638 C C . GLY A 1 84 ? -2.210 -0.886 -19.575 1.00 74.31 84 GLY A C 1
ATOM 639 O O . GLY A 1 84 ? -2.392 -1.581 -18.577 1.00 74.31 84 GLY A O 1
ATOM 640 N N . ILE A 1 85 ? -1.988 0.430 -19.499 1.00 79.75 85 ILE A N 1
ATOM 641 C CA . ILE A 1 85 ? -2.135 1.218 -18.267 1.00 79.75 85 ILE A CA 1
ATOM 642 C C . ILE A 1 85 ? -3.564 1.774 -18.209 1.00 79.75 85 ILE A C 1
ATOM 644 O O . ILE A 1 85 ? -4.002 2.375 -19.194 1.00 79.75 85 ILE A O 1
ATOM 648 N N . PRO A 1 86 ? -4.297 1.625 -17.089 1.00 80.94 86 PRO A N 1
ATOM 649 C CA . PRO A 1 86 ? -5.633 2.190 -16.967 1.00 80.94 86 PRO A CA 1
ATOM 650 C C . PRO A 1 86 ? -5.606 3.709 -17.080 1.00 80.94 86 PRO A C 1
ATOM 652 O O . PRO A 1 86 ? -4.859 4.379 -16.372 1.00 80.94 86 PRO A O 1
ATOM 655 N N . THR A 1 87 ? -6.486 4.252 -17.914 1.00 83.69 87 THR A N 1
ATOM 656 C CA . THR A 1 87 ? -6.672 5.702 -18.086 1.00 83.69 87 THR A CA 1
ATOM 657 C C . THR A 1 87 ? -7.893 6.239 -17.338 1.00 83.69 87 THR A C 1
ATOM 659 O O . THR A 1 87 ? -8.157 7.439 -17.351 1.00 83.69 87 THR A O 1
ATOM 662 N N . THR A 1 88 ? -8.647 5.361 -16.671 1.00 79.94 88 THR A N 1
ATOM 663 C CA . THR A 1 88 ? -9.868 5.686 -15.923 1.00 79.94 88 THR A CA 1
ATOM 664 C C . THR A 1 88 ? -9.909 4.948 -14.585 1.00 79.94 88 THR A C 1
ATOM 666 O O . THR A 1 88 ? -9.216 3.949 -14.398 1.00 79.94 88 THR A O 1
ATOM 669 N N . GLY A 1 89 ? -10.774 5.389 -13.670 1.00 82.56 89 GLY A N 1
ATOM 670 C CA . GLY A 1 89 ? -11.004 4.725 -12.384 1.00 82.56 89 GLY A CA 1
ATOM 671 C C . GLY A 1 89 ? -10.066 5.193 -11.269 1.00 82.56 89 GLY A C 1
ATOM 672 O O . GLY A 1 89 ? -9.369 6.196 -11.403 1.00 82.56 89 GLY A O 1
ATOM 673 N N . THR A 1 90 ? -10.068 4.474 -10.143 1.00 81.69 90 THR A N 1
ATOM 674 C CA . THR A 1 90 ? -9.342 4.871 -8.921 1.00 81.69 90 THR A CA 1
ATOM 675 C C . THR A 1 90 ? -7.826 4.885 -9.084 1.00 81.69 90 THR A C 1
ATOM 677 O O . THR A 1 90 ? -7.172 5.673 -8.413 1.00 81.69 90 THR A O 1
ATOM 680 N N . TYR A 1 91 ? -7.284 4.055 -9.982 1.00 83.38 91 TYR A N 1
ATOM 681 C CA . TYR A 1 91 ? -5.862 4.056 -10.333 1.00 83.38 91 TYR A CA 1
ATOM 682 C C . TYR A 1 91 ? -5.472 5.355 -11.059 1.00 83.38 91 TYR A C 1
ATOM 684 O O . TYR A 1 91 ? -4.572 6.071 -10.636 1.00 83.38 91 TYR A O 1
ATOM 692 N N . ALA A 1 92 ? -6.208 5.718 -12.116 1.00 88.31 92 ALA A N 1
ATOM 693 C CA . ALA A 1 92 ? -5.927 6.917 -12.911 1.00 88.31 92 ALA A CA 1
ATOM 694 C C . ALA A 1 92 ? -6.254 8.237 -12.185 1.00 88.31 92 ALA A C 1
ATOM 696 O O . ALA A 1 92 ? -5.778 9.296 -12.581 1.00 88.31 92 ALA A O 1
ATOM 697 N N . ALA A 1 93 ? -7.077 8.180 -11.133 1.00 89.62 93 ALA A N 1
ATOM 698 C CA . ALA A 1 93 ? -7.421 9.327 -10.296 1.00 89.62 93 ALA A CA 1
ATOM 699 C C . ALA A 1 93 ? -6.418 9.582 -9.152 1.00 89.62 93 ALA A C 1
ATOM 701 O O . ALA A 1 93 ? -6.587 10.549 -8.407 1.00 89.62 93 ALA A O 1
ATOM 702 N N . ASP A 1 94 ? -5.412 8.722 -8.964 1.00 90.75 94 ASP A N 1
ATOM 703 C CA . ASP A 1 94 ? -4.414 8.891 -7.907 1.00 90.75 94 ASP A CA 1
ATOM 704 C C . ASP A 1 94 ? -3.433 10.026 -8.223 1.00 90.75 94 ASP A C 1
ATOM 706 O O . ASP A 1 94 ? -3.036 10.227 -9.367 1.00 90.75 94 ASP A O 1
ATOM 710 N N . SER A 1 95 ? -2.962 10.735 -7.198 1.00 91.62 95 SER A N 1
ATOM 711 C CA . SER A 1 95 ? -1.977 11.807 -7.372 1.00 91.62 95 SER A CA 1
ATOM 712 C C . SER A 1 95 ? -0.606 11.323 -7.862 1.00 91.62 95 SER A C 1
ATOM 714 O O . SER A 1 95 ? 0.168 12.136 -8.354 1.00 91.62 95 SER A O 1
ATOM 716 N N . ALA A 1 96 ? -0.275 10.036 -7.700 1.00 90.12 96 ALA A N 1
ATOM 717 C CA . ALA A 1 96 ? 0.948 9.441 -8.252 1.00 90.12 96 ALA A CA 1
ATOM 718 C C . ALA A 1 96 ? 0.780 8.922 -9.688 1.00 90.12 96 ALA A C 1
ATOM 720 O O . ALA A 1 96 ? 1.756 8.482 -10.303 1.00 90.12 96 ALA A O 1
ATOM 721 N N . TYR A 1 97 ? -0.438 8.958 -10.235 1.00 91.06 97 TYR A N 1
ATOM 722 C CA . TYR A 1 97 ? -0.660 8.593 -11.621 1.00 91.06 97 TYR A CA 1
ATOM 723 C C . TYR A 1 97 ? 0.027 9.587 -12.562 1.00 91.06 97 TYR A C 1
ATOM 725 O O . TYR A 1 97 ? 0.058 10.796 -12.344 1.00 91.06 97 TYR A O 1
ATOM 733 N N . SER A 1 98 ? 0.552 9.052 -13.659 1.00 88.88 98 SER A N 1
ATOM 734 C CA . SER A 1 98 ? 1.064 9.829 -14.781 1.00 88.88 98 SER A CA 1
ATOM 735 C C . SER A 1 98 ? 0.688 9.098 -16.061 1.00 88.88 98 SER A C 1
ATOM 737 O O . SER A 1 98 ? 0.657 7.873 -16.081 1.00 88.88 98 SER A O 1
ATOM 739 N N . ALA A 1 99 ? 0.417 9.824 -17.142 1.00 84.38 99 ALA A N 1
ATOM 740 C CA . ALA A 1 99 ? 0.227 9.195 -18.447 1.00 84.38 99 ALA A CA 1
ATOM 741 C C . ALA A 1 99 ? 1.556 8.674 -19.033 1.00 84.38 99 ALA A C 1
ATOM 743 O O . ALA A 1 99 ? 1.554 7.782 -19.875 1.00 84.38 99 ALA A O 1
ATOM 744 N N . THR A 1 100 ? 2.697 9.198 -18.572 1.00 85.56 100 THR A N 1
ATOM 745 C CA . THR A 1 100 ? 4.044 8.829 -19.035 1.00 85.56 100 THR A CA 1
ATOM 746 C C . THR A 1 100 ? 4.701 7.816 -18.093 1.00 85.56 100 THR A C 1
ATOM 748 O O . THR A 1 100 ? 5.835 8.005 -17.649 1.00 85.56 100 THR A O 1
ATOM 751 N N . GLN A 1 101 ? 3.964 6.767 -17.721 1.00 86.38 101 GLN A N 1
ATOM 752 C CA . GLN A 1 101 ? 4.486 5.695 -16.867 1.00 86.38 101 GLN A CA 1
ATOM 753 C C . GLN A 1 101 ? 5.558 4.899 -17.607 1.00 86.38 101 GLN A C 1
ATOM 755 O O . GLN A 1 101 ? 5.472 4.682 -18.820 1.00 86.38 101 GLN A O 1
ATOM 760 N N . ILE A 1 102 ? 6.558 4.427 -16.867 1.00 84.31 102 ILE A N 1
ATOM 761 C CA . ILE A 1 102 ? 7.604 3.573 -17.424 1.00 84.31 102 ILE A CA 1
ATOM 762 C C . ILE A 1 102 ? 7.003 2.193 -17.659 1.00 84.31 102 ILE A C 1
ATOM 764 O O . ILE A 1 102 ? 6.727 1.440 -16.723 1.00 84.31 102 ILE A O 1
ATOM 768 N N . THR A 1 103 ? 6.808 1.868 -18.928 1.00 81.00 103 THR A N 1
ATOM 769 C CA . THR A 1 103 ? 6.154 0.639 -19.362 1.00 81.00 103 THR A CA 1
ATOM 770 C C . THR A 1 103 ? 7.057 -0.164 -20.275 1.00 81.00 103 THR A C 1
ATOM 772 O O . THR A 1 103 ? 7.920 0.376 -20.967 1.00 81.00 103 THR A O 1
ATOM 775 N N . GLN A 1 104 ? 6.835 -1.471 -20.293 1.00 75.50 104 GLN A N 1
ATOM 776 C CA . GLN A 1 104 ? 7.389 -2.351 -21.309 1.00 75.50 104 GLN A CA 1
ATOM 777 C C . GLN A 1 104 ? 6.297 -3.306 -21.785 1.00 75.50 104 GLN A C 1
ATOM 779 O O . GLN A 1 104 ? 5.302 -3.520 -21.095 1.00 75.50 104 GLN A O 1
ATOM 784 N N . SER A 1 105 ? 6.447 -3.843 -22.990 1.00 69.81 105 SER A N 1
ATOM 785 C CA . SER A 1 105 ? 5.558 -4.868 -23.531 1.00 69.81 105 SER A CA 1
ATOM 786 C C . SER A 1 105 ? 6.394 -6.124 -23.721 1.00 69.81 105 SER A C 1
ATOM 788 O O . SER A 1 105 ? 7.181 -6.213 -24.665 1.00 69.81 105 SER A O 1
ATOM 790 N N . THR A 1 106 ? 6.299 -7.055 -22.774 1.00 63.03 106 THR A N 1
ATOM 791 C CA . THR A 1 106 ? 6.966 -8.359 -22.859 1.00 63.03 106 THR A CA 1
ATOM 792 C C . THR A 1 106 ? 5.912 -9.432 -23.072 1.00 63.03 106 THR A C 1
ATOM 794 O O . THR A 1 106 ? 5.076 -9.677 -22.208 1.00 63.03 106 THR A O 1
ATOM 797 N N . ALA A 1 107 ? 5.915 -10.067 -24.246 1.00 48.19 107 ALA A N 1
ATOM 798 C CA . ALA A 1 107 ? 5.008 -11.172 -24.527 1.00 48.19 107 ALA A CA 1
ATOM 799 C C . ALA A 1 107 ? 5.290 -12.324 -23.544 1.00 48.19 107 ALA A C 1
ATOM 801 O O . ALA A 1 107 ? 6.360 -12.921 -23.589 1.00 48.19 107 ALA A O 1
ATOM 802 N N . ALA A 1 108 ? 4.310 -12.617 -22.688 1.00 48.25 108 ALA A N 1
ATOM 803 C CA . ALA A 1 108 ? 4.294 -13.684 -21.688 1.00 48.25 108 ALA A CA 1
ATOM 804 C C . ALA A 1 108 ? 5.235 -13.500 -20.473 1.00 48.25 108 ALA A C 1
ATOM 806 O O . ALA A 1 108 ? 6.445 -13.711 -20.524 1.00 48.25 108 ALA A O 1
ATOM 807 N N . SER A 1 109 ? 4.605 -13.160 -19.343 1.00 45.09 109 SER A N 1
ATOM 808 C CA . SER A 1 109 ? 4.922 -13.577 -17.968 1.00 45.09 109 SER A CA 1
ATOM 809 C C . SER A 1 109 ? 6.313 -14.191 -17.746 1.00 45.09 109 SER A C 1
ATOM 811 O O . SER A 1 109 ? 6.466 -15.413 -17.704 1.00 45.09 109 SER A O 1
ATOM 813 N N . GLY A 1 110 ? 7.312 -13.331 -17.538 1.00 48.28 110 GLY A N 1
ATOM 814 C CA . GLY A 1 110 ? 8.592 -13.713 -16.938 1.00 48.28 110 GLY A CA 1
ATOM 815 C C . GLY A 1 110 ? 9.845 -13.513 -17.781 1.00 48.28 110 GLY A C 1
ATOM 816 O O . GLY A 1 110 ? 10.943 -13.757 -17.281 1.00 48.28 110 GLY A O 1
ATOM 817 N N . ALA A 1 111 ? 9.722 -13.027 -19.014 1.00 49.53 111 ALA A N 1
ATOM 818 C CA . ALA A 1 111 ? 10.884 -12.580 -19.772 1.00 49.53 111 ALA A CA 1
ATOM 819 C C . ALA A 1 111 ? 11.383 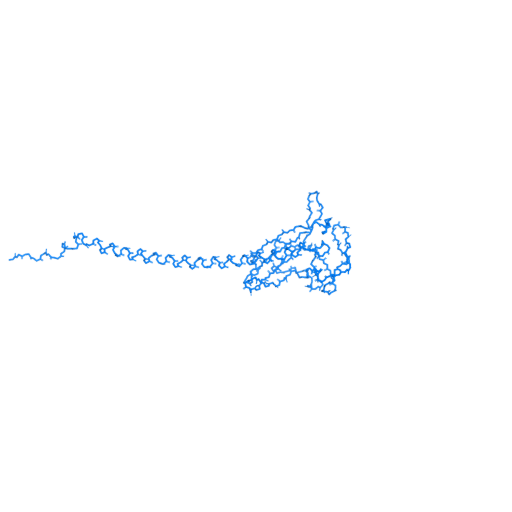-11.222 -19.246 1.00 49.53 111 ALA A C 1
ATOM 821 O O . ALA A 1 111 ? 10.629 -10.251 -19.203 1.00 49.53 111 ALA A O 1
ATOM 822 N N . ILE A 1 112 ? 12.665 -11.144 -18.872 1.00 48.25 112 ILE A N 1
ATOM 823 C CA . ILE A 1 112 ? 13.338 -9.855 -18.683 1.00 48.25 112 ILE A CA 1
ATOM 824 C C . ILE A 1 112 ? 13.556 -9.258 -20.082 1.00 48.25 112 ILE A C 1
ATOM 826 O O . ILE A 1 112 ? 14.124 -9.942 -20.939 1.00 48.25 112 ILE A O 1
ATOM 830 N N . PRO A 1 113 ? 13.146 -8.012 -20.352 1.00 50.03 113 PRO A N 1
ATOM 831 C CA . PRO A 1 113 ? 13.443 -7.357 -21.609 1.00 50.03 113 PRO A CA 1
ATOM 832 C C . PRO A 1 11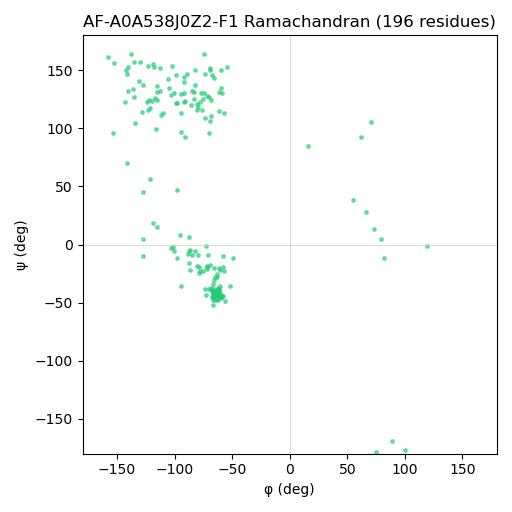3 ? 14.958 -7.266 -21.780 1.00 50.03 113 PRO A C 1
ATOM 834 O O . PRO A 1 113 ? 15.677 -6.902 -20.854 1.00 50.03 113 PRO A O 1
ATOM 837 N N . ALA A 1 114 ? 15.452 -7.592 -22.978 1.00 49.69 114 ALA A N 1
ATOM 838 C CA . ALA A 1 114 ? 16.886 -7.563 -23.273 1.00 49.69 114 ALA A CA 1
ATOM 839 C C . ALA A 1 114 ? 17.504 -6.179 -23.017 1.00 49.69 114 ALA A C 1
ATOM 841 O O . ALA A 1 114 ? 18.704 -6.083 -22.764 1.00 49.69 114 ALA A O 1
ATOM 842 N N . SER A 1 115 ? 16.688 -5.120 -23.034 1.00 51.06 115 SER A N 1
ATOM 843 C CA . SER A 1 115 ? 17.071 -3.789 -22.593 1.00 51.06 115 SER A CA 1
ATOM 844 C C . SER A 1 115 ? 15.895 -2.952 -22.078 1.00 51.06 115 SER A C 1
ATOM 846 O O . SER A 1 115 ? 14.744 -3.159 -22.462 1.00 51.06 115 SER A O 1
ATOM 848 N N . CYS A 1 116 ? 16.196 -1.963 -21.239 1.00 44.94 116 CYS A N 1
ATOM 849 C CA . CYS A 1 116 ? 15.284 -0.868 -20.907 1.00 44.94 116 CYS A CA 1
ATOM 850 C C . CYS A 1 116 ? 15.903 0.469 -21.327 1.00 44.94 116 CYS A C 1
ATOM 852 O O . CYS A 1 116 ? 17.129 0.593 -21.350 1.00 44.94 116 CYS A O 1
ATOM 854 N N . SER A 1 117 ? 15.089 1.493 -21.580 1.00 47.97 117 SER A N 1
ATOM 855 C CA . SER A 1 117 ? 15.591 2.834 -21.892 1.00 47.97 117 SER A CA 1
ATOM 856 C C . SER A 1 117 ? 14.969 3.918 -21.016 1.00 47.97 117 SER A C 1
ATOM 858 O O . SER A 1 117 ? 13.758 3.913 -20.801 1.00 47.97 117 SER A O 1
ATOM 860 N N . LEU A 1 118 ? 15.792 4.858 -20.545 1.00 36.62 118 LEU A N 1
ATOM 861 C CA . LEU A 1 118 ? 15.391 6.045 -19.783 1.00 36.62 118 LEU A CA 1
ATOM 862 C C . LEU A 1 118 ? 16.148 7.256 -20.348 1.00 36.62 118 LEU A C 1
ATOM 864 O O . LEU A 1 118 ? 17.367 7.190 -20.473 1.00 36.62 118 LEU A O 1
ATOM 868 N N . GLY A 1 119 ? 15.456 8.337 -20.723 1.00 42.19 119 GLY A N 1
ATOM 869 C CA . GLY A 1 119 ? 16.115 9.600 -21.106 1.00 42.19 119 GLY A CA 1
ATOM 870 C C . GLY A 1 119 ? 17.166 9.487 -22.228 1.00 42.19 119 GLY A C 1
ATOM 871 O O . GLY A 1 119 ? 18.215 10.115 -22.154 1.00 42.19 119 GLY A O 1
ATOM 872 N N . GLY A 1 120 ? 16.933 8.652 -23.249 1.00 39.81 120 GLY A N 1
ATOM 873 C CA . GLY A 1 120 ? 17.883 8.409 -24.349 1.00 39.81 120 GLY A CA 1
ATOM 874 C C . GLY A 1 120 ? 18.997 7.392 -24.046 1.00 39.81 120 GLY A C 1
ATOM 875 O O . GLY A 1 120 ? 19.646 6.917 -24.977 1.00 39.81 120 GLY A O 1
ATOM 876 N N . ALA A 1 121 ? 19.186 6.983 -22.788 1.00 38.22 121 ALA A N 1
ATOM 877 C CA . ALA A 1 121 ? 20.083 5.890 -22.414 1.00 38.22 121 ALA A CA 1
ATOM 878 C C . ALA A 1 121 ? 19.385 4.531 -22.596 1.00 38.22 121 ALA A C 1
ATOM 880 O O . ALA A 1 121 ? 18.224 4.382 -22.220 1.00 38.22 121 ALA A O 1
ATOM 881 N N . THR A 1 122 ? 20.086 3.533 -23.153 1.00 46.28 122 THR A N 1
ATOM 882 C CA . THR A 1 122 ? 19.605 2.143 -23.297 1.00 46.28 122 THR A CA 1
ATOM 883 C C . THR A 1 122 ? 20.498 1.210 -22.486 1.00 46.28 122 THR A C 1
ATOM 885 O O . THR A 1 122 ? 21.710 1.200 -22.679 1.00 46.28 122 THR A O 1
ATOM 888 N N . TRP A 1 123 ? 19.908 0.413 -21.598 1.00 41.12 123 TRP A N 1
ATOM 889 C CA . TRP A 1 123 ? 20.618 -0.509 -20.715 1.00 41.12 123 TRP A CA 1
ATOM 890 C C . TRP A 1 123 ? 20.257 -1.947 -21.046 1.00 41.12 123 TRP A C 1
ATOM 892 O O . TRP A 1 123 ? 19.082 -2.294 -21.000 1.00 41.12 123 TRP A O 1
ATOM 902 N N . THR A 1 124 ? 21.240 -2.795 -21.340 1.00 49.16 124 THR A N 1
ATOM 903 C CA . THR A 1 124 ? 21.013 -4.220 -21.614 1.00 49.16 124 THR A CA 1
ATOM 904 C C . THR A 1 124 ? 20.925 -5.034 -20.323 1.00 49.16 124 THR A C 1
ATOM 906 O O . THR A 1 124 ? 21.845 -4.997 -19.503 1.00 49.16 124 THR A O 1
ATOM 909 N N . CYS A 1 125 ? 19.841 -5.787 -20.134 1.00 42.22 125 CYS A N 1
ATOM 910 C CA . CYS A 1 125 ? 19.725 -6.744 -19.036 1.00 42.22 125 CYS A CA 1
ATOM 911 C C . CYS A 1 125 ? 20.424 -8.070 -19.395 1.00 42.22 125 CYS A C 1
ATOM 913 O O . CYS A 1 125 ? 20.412 -8.467 -20.562 1.00 42.22 125 CYS A O 1
ATOM 915 N N . PRO A 1 126 ? 20.970 -8.819 -18.417 1.00 52.84 126 PRO A N 1
ATOM 916 C CA . PRO A 1 126 ? 21.371 -10.205 -18.646 1.00 52.84 126 PRO A CA 1
ATOM 917 C C . PRO A 1 126 ? 20.161 -11.035 -19.110 1.00 52.84 126 PRO A C 1
ATOM 919 O O . PRO A 1 126 ? 19.111 -10.998 -18.475 1.00 52.84 126 PRO A O 1
ATOM 922 N N . THR A 1 127 ? 20.306 -11.800 -20.194 1.00 48.03 127 THR A N 1
ATOM 923 C CA . THR A 1 127 ? 19.236 -12.605 -20.823 1.00 48.03 127 THR A CA 1
ATOM 924 C C . THR A 1 127 ? 18.825 -13.849 -20.032 1.00 48.03 127 THR A C 1
ATOM 926 O O . THR A 1 127 ? 17.925 -14.577 -20.447 1.00 48.03 127 THR A O 1
ATOM 929 N N . VAL A 1 128 ? 19.456 -14.113 -18.888 1.00 47.59 128 VAL A N 1
ATOM 930 C CA . VAL A 1 128 ? 19.117 -15.249 -18.030 1.00 47.59 128 VAL A CA 1
ATOM 931 C C . VAL A 1 128 ? 18.134 -14.766 -16.970 1.00 47.59 128 VAL A C 1
ATOM 933 O O . VAL A 1 128 ? 18.545 -14.203 -15.961 1.00 47.59 128 VAL A O 1
ATOM 936 N N . ALA A 1 129 ? 16.836 -14.971 -17.199 1.00 47.41 129 ALA A N 1
ATOM 937 C CA . ALA A 1 129 ? 15.827 -14.819 -16.159 1.00 47.41 129 ALA A CA 1
ATOM 938 C C . ALA A 1 129 ? 15.990 -15.954 -15.140 1.00 47.41 129 ALA A C 1
ATOM 940 O O . ALA A 1 129 ? 15.515 -17.068 -15.345 1.00 47.41 129 ALA A O 1
ATOM 941 N N . THR A 1 130 ? 16.700 -15.704 -14.042 1.00 44.66 130 THR A N 1
ATOM 942 C CA . THR A 1 130 ? 16.608 -16.587 -12.871 1.00 44.66 130 THR A CA 1
ATOM 943 C C . THR A 1 130 ? 15.224 -16.418 -12.235 1.00 44.66 130 THR A C 1
ATOM 945 O O . THR A 1 130 ? 14.612 -15.358 -12.338 1.00 44.66 130 THR A O 1
ATOM 948 N N . SER A 1 131 ? 14.690 -17.443 -11.567 1.00 46.00 131 SER A N 1
ATOM 949 C CA . SER A 1 131 ? 13.311 -17.440 -11.037 1.00 46.00 131 SER A CA 1
ATOM 950 C C . SER A 1 131 ? 12.990 -16.294 -10.049 1.00 46.00 131 SER A C 1
ATOM 952 O O . SER A 1 131 ? 11.826 -16.095 -9.711 1.00 46.00 131 SER A O 1
ATOM 954 N N . ASN A 1 132 ? 13.998 -15.531 -9.605 1.00 42.62 132 ASN A N 1
ATOM 955 C CA . ASN A 1 132 ? 13.884 -14.350 -8.742 1.00 42.62 132 ASN A CA 1
ATOM 956 C C . ASN A 1 132 ? 13.845 -13.007 -9.520 1.00 42.62 132 ASN A C 1
ATOM 958 O O . ASN A 1 132 ? 13.934 -11.934 -8.936 1.00 42.62 132 ASN A O 1
ATOM 962 N N . GLN A 1 133 ? 13.756 -13.048 -10.852 1.00 49.06 133 GLN A N 1
ATOM 963 C CA . GLN A 1 133 ? 13.900 -11.886 -11.740 1.00 49.06 133 GLN A CA 1
ATOM 964 C C . GLN A 1 133 ? 12.632 -11.524 -12.525 1.00 49.06 133 GLN A C 1
ATOM 966 O O . GLN A 1 133 ? 12.692 -10.759 -13.490 1.00 49.06 133 GLN A O 1
ATOM 971 N N . LEU A 1 134 ? 11.487 -12.064 -12.113 1.00 52.06 134 LEU A N 1
ATOM 972 C CA . LEU A 1 134 ? 10.199 -11.749 -12.718 1.00 52.06 134 LEU A CA 1
ATOM 973 C C . LEU A 1 134 ? 9.842 -10.289 -12.391 1.00 52.06 134 LEU A C 1
ATOM 975 O O . LEU A 1 134 ? 9.574 -9.963 -11.228 1.00 52.06 134 LEU A O 1
ATOM 979 N N . ALA A 1 135 ? 9.869 -9.432 -13.416 1.00 53.06 135 ALA A N 1
ATOM 980 C CA . ALA A 1 135 ? 9.457 -8.033 -13.337 1.00 53.06 135 ALA A CA 1
ATOM 981 C C . ALA A 1 135 ? 8.033 -7.909 -12.782 1.00 53.06 135 ALA A C 1
ATOM 983 O O . ALA A 1 135 ? 7.216 -8.824 -12.934 1.00 53.06 135 ALA A O 1
ATOM 984 N N . VAL A 1 136 ? 7.719 -6.782 -12.135 1.00 56.59 136 VAL A N 1
ATOM 985 C CA . VAL A 1 136 ? 6.362 -6.561 -11.625 1.00 56.59 136 VAL A CA 1
ATOM 986 C C . VAL A 1 136 ? 5.419 -6.375 -12.796 1.00 56.59 136 VAL A C 1
ATOM 988 O O . VAL A 1 136 ? 5.403 -5.365 -13.490 1.00 56.59 136 VAL A O 1
ATOM 991 N N . THR A 1 137 ? 4.642 -7.422 -13.013 1.00 57.19 137 THR A N 1
ATOM 992 C CA . THR A 1 137 ? 3.795 -7.549 -14.181 1.00 57.19 137 THR A CA 1
ATOM 993 C C . THR A 1 137 ? 2.516 -6.731 -14.045 1.00 57.19 137 THR A C 1
ATOM 995 O O . THR A 1 137 ? 1.989 -6.337 -15.068 1.00 57.19 137 THR A O 1
ATOM 998 N N . ALA A 1 138 ? 2.040 -6.418 -12.830 1.00 59.38 138 ALA A N 1
ATOM 999 C CA . ALA A 1 138 ? 0.731 -5.803 -12.577 1.00 59.38 138 ALA A CA 1
ATOM 1000 C C . ALA A 1 138 ? 0.822 -4.365 -12.029 1.00 59.38 138 ALA A C 1
ATOM 1002 O O . ALA A 1 138 ? 1.542 -4.115 -11.066 1.00 59.38 138 ALA A O 1
ATOM 1003 N N . HIS A 1 139 ? 0.049 -3.440 -12.609 1.00 58.41 139 HIS A N 1
ATOM 1004 C CA . HIS A 1 139 ? -0.143 -2.071 -12.101 1.00 58.41 139 HIS A CA 1
ATOM 1005 C C . HIS A 1 139 ? -1.130 -2.013 -10.919 1.00 58.41 139 HIS A C 1
ATOM 1007 O O . HIS A 1 139 ? -1.074 -1.090 -10.114 1.00 58.41 139 HIS A O 1
ATOM 1013 N N . ASN A 1 140 ? -2.012 -3.009 -10.801 1.00 64.50 140 ASN A N 1
ATOM 1014 C CA . ASN A 1 140 ? -2.962 -3.206 -9.711 1.00 64.50 140 ASN A CA 1
ATOM 1015 C C . ASN A 1 140 ? -2.939 -4.678 -9.261 1.00 64.50 140 ASN A C 1
ATOM 1017 O O . ASN A 1 140 ? -3.455 -5.576 -9.921 1.00 64.50 140 ASN A O 1
ATOM 1021 N N . ALA A 1 141 ? -2.317 -4.955 -8.122 1.00 66.94 141 ALA A N 1
ATOM 1022 C CA . ALA A 1 141 ? -2.234 -6.303 -7.578 1.00 66.94 141 ALA A CA 1
ATOM 1023 C C . ALA A 1 141 ? -3.194 -6.475 -6.399 1.00 66.94 141 ALA A C 1
ATOM 1025 O O . ALA A 1 141 ? -3.242 -5.654 -5.484 1.00 66.94 141 ALA A O 1
ATOM 1026 N N . CYS A 1 142 ? -3.927 -7.586 -6.382 1.00 69.19 142 CYS A N 1
ATOM 1027 C CA . CYS A 1 142 ? -4.592 -8.049 -5.171 1.00 69.19 142 CYS A CA 1
ATOM 1028 C C . CYS A 1 142 ? -3.559 -8.778 -4.302 1.00 69.19 142 CYS A C 1
ATOM 1030 O O . CYS A 1 142 ? -3.040 -9.818 -4.706 1.00 69.19 142 CYS A O 1
ATOM 1032 N N . ALA A 1 143 ? -3.262 -8.247 -3.117 1.00 67.69 143 ALA A N 1
ATOM 1033 C CA . ALA A 1 143 ? -2.288 -8.821 -2.191 1.00 67.69 143 ALA A CA 1
ATOM 1034 C C . ALA A 1 143 ? -2.966 -9.284 -0.900 1.00 67.69 143 ALA A C 1
ATOM 1036 O O . ALA A 1 143 ? -3.800 -8.572 -0.343 1.00 67.69 143 ALA A O 1
ATOM 1037 N N . LEU A 1 144 ? -2.602 -10.469 -0.409 1.00 71.62 144 LEU A N 1
ATOM 1038 C CA . LEU A 1 144 ? -3.053 -10.946 0.895 1.00 71.62 144 LEU A CA 1
ATOM 1039 C C . LEU A 1 144 ? -2.214 -10.285 1.994 1.00 71.62 144 LEU A C 1
ATOM 1041 O O . LEU A 1 144 ? -0.999 -10.462 2.033 1.00 71.62 144 LEU A O 1
ATOM 1045 N N . GLY A 1 145 ? -2.862 -9.523 2.869 1.00 66.88 145 GLY A N 1
ATOM 1046 C CA . GLY A 1 145 ? -2.237 -8.923 4.038 1.00 66.88 145 GLY A CA 1
ATOM 1047 C C . GLY A 1 145 ? -1.963 -9.941 5.149 1.00 66.88 145 GLY A C 1
ATOM 1048 O O . GLY A 1 145 ? -2.559 -11.023 5.164 1.00 66.88 145 GLY A O 1
ATOM 1049 N N . PRO A 1 146 ? -1.105 -9.593 6.126 1.00 73.06 146 PRO A N 1
ATOM 1050 C CA . PRO A 1 146 ? -0.815 -10.443 7.287 1.00 73.06 146 PRO A CA 1
ATOM 1051 C C . PRO A 1 146 ? -2.045 -10.819 8.131 1.00 73.06 146 PRO A C 1
ATOM 1053 O O . PRO A 1 146 ? -2.012 -11.787 8.883 1.00 73.06 146 PRO A O 1
ATOM 1056 N N . ASP A 1 147 ? -3.140 -10.069 8.007 1.00 73.06 147 ASP A N 1
ATOM 1057 C CA . ASP A 1 147 ? -4.431 -10.321 8.655 1.00 73.06 147 ASP A CA 1
ATOM 1058 C C . ASP A 1 147 ? -5.368 -11.241 7.860 1.00 73.06 147 ASP A C 1
ATOM 1060 O O . ASP A 1 147 ? -6.534 -11.403 8.228 1.00 73.06 147 ASP A O 1
ATOM 1064 N N . GLY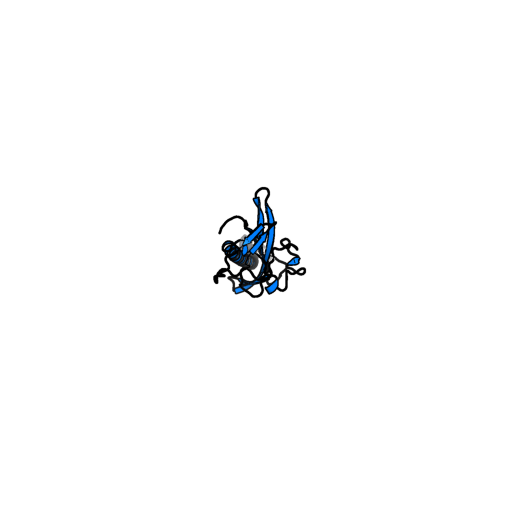 A 1 148 ? -4.893 -11.820 6.756 1.00 66.62 148 GLY A N 1
ATOM 1065 C CA . GLY A 1 148 ? -5.690 -12.687 5.894 1.00 66.62 148 GLY A CA 1
ATOM 1066 C C . GLY A 1 148 ? -6.729 -11.940 5.054 1.00 66.62 148 GLY A C 1
ATOM 1067 O O . GLY A 1 148 ? -7.615 -12.576 4.483 1.00 66.62 148 GLY A O 1
ATOM 1068 N N . ARG A 1 149 ? -6.655 -10.604 4.960 1.00 69.19 149 ARG A N 1
ATOM 1069 C CA . ARG A 1 149 ? -7.525 -9.808 4.083 1.00 69.19 149 ARG A CA 1
ATOM 1070 C C . ARG A 1 149 ? -6.823 -9.454 2.787 1.00 69.19 149 ARG A C 1
ATOM 1072 O O . ARG A 1 149 ? -5.625 -9.203 2.763 1.00 69.19 149 ARG A O 1
ATOM 1079 N N . THR A 1 150 ? -7.582 -9.397 1.701 1.00 73.19 150 THR A N 1
ATOM 1080 C CA . THR A 1 150 ? -7.059 -8.938 0.414 1.00 73.19 150 THR A CA 1
ATOM 1081 C C . THR A 1 150 ? -7.083 -7.417 0.356 1.00 73.19 150 THR A C 1
ATOM 1083 O O . THR A 1 150 ? -8.108 -6.807 0.644 1.00 73.19 150 THR A O 1
ATOM 1086 N N . TYR A 1 151 ? -5.967 -6.820 -0.041 1.00 75.06 151 TYR A N 1
ATOM 1087 C CA . TYR A 1 151 ? -5.805 -5.395 -0.301 1.00 75.06 151 TYR A CA 1
ATOM 1088 C C . TYR A 1 151 ? -5.559 -5.169 -1.789 1.00 75.06 151 TYR A C 1
ATOM 1090 O O . TYR A 1 151 ? -4.995 -6.030 -2.466 1.00 75.06 151 TYR A O 1
ATOM 1098 N N . VAL A 1 152 ? -5.950 -3.996 -2.285 1.00 81.75 152 VAL A N 1
ATOM 1099 C CA . VAL A 1 152 ? -5.568 -3.545 -3.627 1.00 81.75 152 VAL A CA 1
ATOM 1100 C C . VAL A 1 152 ? -4.290 -2.730 -3.497 1.00 81.75 152 VAL A C 1
ATOM 1102 O O . VAL A 1 152 ? -4.249 -1.755 -2.744 1.00 81.75 152 VAL A O 1
ATOM 1105 N N . VAL A 1 153 ? -3.254 -3.156 -4.206 1.00 83.81 153 VAL A N 1
ATOM 1106 C CA . VAL A 1 153 ? -1.946 -2.512 -4.256 1.00 83.81 153 VAL A CA 1
ATOM 1107 C C . VAL A 1 153 ? -1.767 -1.935 -5.648 1.00 83.81 153 VAL A C 1
ATOM 1109 O O . VAL A 1 153 ? -1.631 -2.679 -6.616 1.00 83.81 153 VAL A O 1
ATOM 1112 N N . ASP A 1 154 ? -1.765 -0.614 -5.741 1.00 86.69 154 ASP A N 1
ATOM 1113 C CA . ASP A 1 154 ? -1.428 0.076 -6.975 1.00 86.69 154 ASP A CA 1
ATOM 1114 C C . ASP A 1 154 ? 0.065 0.384 -7.005 1.00 86.69 154 ASP A C 1
ATOM 1116 O O . ASP A 1 154 ? 0.652 0.811 -6.005 1.00 86.69 154 ASP A O 1
ATOM 1120 N N . VAL A 1 155 ? 0.657 0.213 -8.179 1.00 88.19 155 VAL A N 1
ATOM 1121 C CA . VAL A 1 155 ? 2.060 0.502 -8.442 1.00 88.19 155 VAL A CA 1
ATOM 1122 C C . VAL A 1 155 ? 2.145 1.563 -9.524 1.00 88.19 155 VAL A C 1
ATOM 1124 O O . VAL A 1 155 ? 1.677 1.349 -10.637 1.00 88.19 155 VAL A O 1
ATOM 1127 N N . TYR A 1 156 ? 2.822 2.663 -9.217 1.00 90.75 156 TYR A N 1
ATOM 1128 C CA . TYR A 1 156 ? 3.124 3.729 -10.163 1.00 90.75 156 TYR A CA 1
ATOM 1129 C C . TYR A 1 156 ? 4.634 3.806 -10.361 1.00 90.75 156 TYR A C 1
ATOM 1131 O O . TYR A 1 156 ? 5.385 3.846 -9.388 1.00 90.75 156 TYR A O 1
ATOM 1139 N N . ILE A 1 157 ? 5.086 3.839 -11.611 1.00 89.69 157 ILE A N 1
ATOM 1140 C CA . ILE A 1 157 ? 6.497 3.952 -11.974 1.00 89.69 157 ILE A CA 1
ATOM 1141 C C . ILE A 1 157 ? 6.648 5.106 -12.960 1.00 89.69 157 ILE A C 1
ATOM 1143 O O . ILE A 1 157 ? 6.158 5.046 -14.089 1.00 89.69 157 ILE A O 1
ATOM 1147 N N . VAL A 1 158 ? 7.342 6.160 -12.541 1.00 90.38 158 VAL A N 1
ATOM 1148 C CA . VAL A 1 158 ? 7.540 7.384 -13.330 1.00 90.38 158 VAL A CA 1
ATOM 1149 C C . VAL A 1 158 ? 9.011 7.774 -13.376 1.00 90.38 158 VAL A C 1
ATOM 1151 O O . VAL A 1 158 ? 9.789 7.401 -12.501 1.00 90.38 158 VAL A O 1
ATOM 1154 N N . THR A 1 159 ? 9.402 8.538 -14.391 1.00 89.50 159 THR A N 1
ATOM 1155 C CA . THR A 1 159 ? 10.727 9.166 -14.429 1.00 89.50 159 THR A CA 1
ATOM 1156 C C . THR A 1 159 ? 10.688 10.483 -13.665 1.00 89.50 159 THR A C 1
ATOM 1158 O O . THR A 1 159 ? 9.801 11.303 -13.895 1.00 89.50 159 THR A O 1
ATOM 1161 N N . VAL A 1 160 ? 11.662 10.702 -12.785 1.00 88.56 160 VAL A N 1
ATOM 1162 C CA . VAL A 1 160 ? 11.866 11.966 -12.073 1.00 88.56 160 VAL A CA 1
ATOM 1163 C C . VAL A 1 160 ? 13.280 12.451 -12.346 1.00 88.56 160 VAL A C 1
ATOM 1165 O O . VAL A 1 160 ? 14.245 11.751 -12.052 1.00 88.56 160 VAL A O 1
ATOM 1168 N N . THR A 1 161 ? 13.412 13.657 -12.888 1.00 85.25 161 THR A N 1
ATOM 1169 C CA . THR A 1 161 ? 14.714 14.301 -13.075 1.00 85.25 161 THR A CA 1
ATOM 1170 C C . THR A 1 161 ? 15.161 14.932 -11.763 1.00 85.25 161 THR A C 1
ATOM 1172 O O . THR A 1 161 ? 14.476 15.801 -11.220 1.00 85.25 161 THR A O 1
ATOM 1175 N N . VAL A 1 162 ? 16.316 14.513 -11.249 1.00 81.69 162 VAL A N 1
ATOM 1176 C CA . VAL A 1 162 ? 16.909 15.095 -10.042 1.00 81.69 162 VAL A CA 1
ATOM 1177 C C . VAL A 1 162 ? 17.898 16.184 -10.446 1.00 81.69 162 VAL A C 1
ATOM 1179 O O . VAL A 1 162 ? 18.784 15.963 -11.276 1.00 81.69 162 VAL A O 1
ATOM 1182 N N . THR A 1 163 ? 17.772 17.373 -9.852 1.00 80.12 163 THR A N 1
ATOM 1183 C CA . THR A 1 163 ? 18.678 18.503 -10.108 1.00 80.12 163 THR A CA 1
ATOM 1184 C C . THR A 1 163 ? 20.123 18.105 -9.805 1.00 80.12 163 THR A C 1
ATOM 1186 O O . THR A 1 163 ? 20.476 17.862 -8.655 1.00 80.12 163 THR A O 1
ATOM 1189 N N . GLY A 1 164 ? 20.958 18.035 -10.844 1.00 75.19 164 GLY A N 1
ATOM 1190 C CA . GLY A 1 164 ? 22.365 17.635 -10.733 1.00 75.19 164 GLY A CA 1
ATOM 1191 C C . GLY A 1 164 ? 22.622 16.124 -10.631 1.00 75.19 164 GLY A C 1
ATOM 1192 O O . GLY A 1 164 ? 23.777 15.748 -10.465 1.00 75.19 164 GLY A O 1
ATOM 1193 N N . GLY A 1 165 ? 21.592 15.271 -10.738 1.00 68.56 165 GLY A N 1
ATOM 1194 C CA . GLY A 1 165 ? 21.686 13.817 -10.513 1.00 68.56 165 GLY A CA 1
ATOM 1195 C C . GLY A 1 165 ? 21.138 12.921 -11.633 1.00 68.56 165 GLY A C 1
ATOM 1196 O O . GLY A 1 165 ? 21.114 11.707 -11.469 1.00 68.56 165 GLY A O 1
ATOM 1197 N N . GLY A 1 166 ? 20.711 13.494 -12.762 1.00 78.38 166 GLY A N 1
ATOM 1198 C CA . GLY A 1 166 ? 20.139 12.739 -13.883 1.00 78.38 166 GLY A CA 1
ATOM 1199 C C . GLY A 1 166 ? 18.706 12.249 -13.637 1.00 78.38 166 GLY A C 1
ATOM 1200 O O . GLY A 1 166 ? 18.086 12.542 -12.612 1.00 78.38 166 GLY A O 1
ATOM 1201 N N . ASP A 1 167 ? 18.159 11.535 -14.621 1.00 84.38 167 ASP A N 1
ATOM 1202 C CA . ASP A 1 167 ? 16.823 10.942 -14.548 1.00 84.38 167 ASP A CA 1
ATOM 1203 C C . ASP A 1 167 ? 16.838 9.679 -13.682 1.00 84.38 167 ASP A C 1
ATOM 1205 O O . ASP A 1 167 ? 17.644 8.781 -13.905 1.00 84.38 167 ASP A O 1
ATOM 1209 N N . GLN A 1 168 ? 15.916 9.584 -12.726 1.00 87.44 168 GLN A N 1
ATOM 1210 C CA . GLN A 1 168 ? 15.729 8.422 -11.859 1.00 87.44 168 GLN A CA 1
ATOM 1211 C C . GLN A 1 168 ? 14.348 7.807 -12.061 1.00 87.44 168 GLN A C 1
ATOM 1213 O O . GLN A 1 168 ? 13.385 8.493 -12.408 1.00 87.44 168 GLN A O 1
ATOM 1218 N N . LYS A 1 169 ? 14.225 6.503 -11.806 1.00 86.81 169 LYS A N 1
ATOM 1219 C CA . LYS A 1 169 ? 12.916 5.846 -11.756 1.00 86.81 169 LYS A CA 1
ATOM 1220 C C . LYS A 1 169 ? 12.341 6.008 -10.361 1.00 86.81 169 LYS A C 1
ATOM 1222 O O . LYS A 1 169 ? 12.933 5.531 -9.405 1.00 86.81 169 LYS A O 1
ATOM 1227 N N . GLN A 1 170 ? 11.189 6.640 -10.227 1.00 91.06 170 GLN A N 1
ATOM 1228 C CA . GLN A 1 170 ? 10.456 6.702 -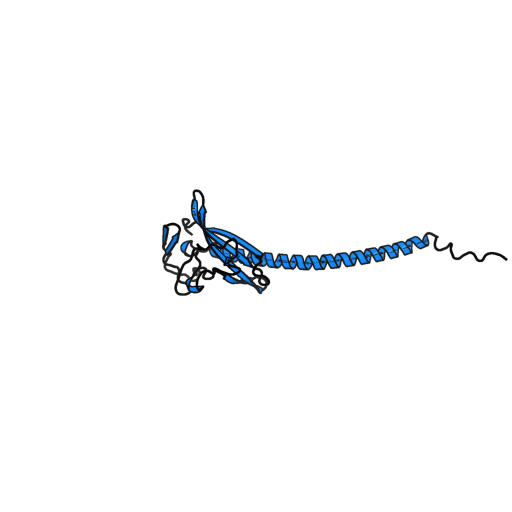8.972 1.00 91.06 170 GLN A CA 1
ATOM 1229 C C . GLN A 1 170 ? 9.350 5.651 -8.983 1.00 91.06 170 GLN A C 1
ATOM 1231 O O . GLN A 1 170 ? 8.479 5.671 -9.852 1.00 91.06 170 GLN A O 1
ATOM 1236 N N . VAL A 1 171 ? 9.381 4.752 -8.003 1.00 91.81 171 VAL A N 1
ATOM 1237 C CA . VAL A 1 171 ? 8.309 3.791 -7.744 1.00 91.81 171 VAL A CA 1
ATOM 1238 C C . VAL A 1 171 ? 7.486 4.314 -6.578 1.00 91.81 171 VAL A C 1
ATOM 1240 O O . VAL A 1 171 ? 8.038 4.685 -5.544 1.00 91.81 171 VAL A O 1
ATOM 1243 N N . THR A 1 172 ? 6.170 4.346 -6.746 1.00 94.06 172 THR A N 1
ATOM 1244 C CA . THR A 1 172 ? 5.212 4.654 -5.687 1.00 94.06 172 THR A CA 1
ATOM 1245 C C . THR A 1 172 ? 4.242 3.496 -5.534 1.00 94.06 172 THR A C 1
ATOM 1247 O O . THR A 1 172 ? 3.572 3.115 -6.491 1.00 94.06 172 THR A O 1
ATOM 1250 N N . ILE A 1 173 ? 4.152 2.964 -4.321 1.00 93.50 173 ILE A N 1
ATOM 1251 C CA . ILE A 1 173 ? 3.220 1.910 -3.934 1.00 93.50 173 ILE A CA 1
ATOM 1252 C C . ILE A 1 173 ? 2.091 2.546 -3.139 1.00 93.50 173 ILE A C 1
ATOM 1254 O O . ILE A 1 173 ? 2.335 3.278 -2.180 1.00 93.50 173 ILE A O 1
ATOM 1258 N N . VAL A 1 174 ? 0.849 2.268 -3.527 1.00 92.69 174 VAL A N 1
ATOM 1259 C CA . VAL A 1 174 ? -0.345 2.735 -2.818 1.00 92.69 174 VAL A CA 1
ATOM 1260 C C . VAL A 1 174 ? -1.187 1.533 -2.440 1.00 92.69 174 VAL A C 1
ATOM 1262 O O . VAL A 1 174 ? -1.724 0.842 -3.300 1.00 92.69 174 VAL A O 1
ATOM 1265 N N . VAL A 1 175 ? -1.346 1.302 -1.140 1.00 89.88 175 VAL A N 1
ATOM 1266 C CA . VAL A 1 175 ? -2.203 0.232 -0.625 1.00 89.88 175 VAL A CA 1
ATOM 1267 C C . VAL A 1 175 ? -3.549 0.828 -0.238 1.00 89.88 175 VAL A C 1
ATOM 1269 O O . VAL A 1 175 ? -3.624 1.744 0.587 1.00 89.88 175 VAL A O 1
ATOM 1272 N N . ARG A 1 176 ? -4.625 0.326 -0.841 1.00 84.94 176 ARG A N 1
ATOM 1273 C CA . ARG A 1 176 ? -5.990 0.842 -0.682 1.00 84.94 176 ARG A CA 1
ATOM 1274 C C . ARG A 1 176 ? -6.825 -0.017 0.254 1.00 84.94 176 ARG A C 1
ATOM 1276 O O . ARG A 1 176 ? -6.597 -1.217 0.402 1.00 84.94 176 ARG A O 1
ATOM 1283 N N . ASP A 1 177 ? -7.819 0.611 0.875 1.00 80.81 177 ASP A N 1
ATOM 1284 C CA . ASP A 1 177 ? -8.800 -0.090 1.700 1.00 80.81 177 ASP A CA 1
ATOM 1285 C C . ASP A 1 177 ? -9.684 -0.981 0.810 1.00 80.81 177 ASP A C 1
ATOM 1287 O O . ASP A 1 177 ? -10.320 -0.468 -0.115 1.00 80.81 177 ASP A O 1
ATOM 1291 N N . PRO A 1 178 ? -9.789 -2.295 1.073 1.00 69.00 178 PRO A N 1
ATOM 1292 C CA . PRO A 1 178 ? -10.661 -3.169 0.290 1.00 69.00 178 PRO A CA 1
ATOM 1293 C C . PRO A 1 178 ? -12.144 -2.808 0.399 1.00 69.00 178 PRO A C 1
ATOM 1295 O O . PRO A 1 178 ? -12.911 -3.093 -0.515 1.00 69.00 178 PRO A O 1
ATOM 1298 N N . ALA A 1 179 ? -12.563 -2.166 1.494 1.00 75.88 179 ALA A N 1
ATOM 1299 C CA . ALA A 1 179 ? -13.938 -1.694 1.642 1.00 75.88 179 ALA A CA 1
ATOM 1300 C C . ALA A 1 179 ? -14.188 -0.361 0.914 1.00 75.88 179 ALA A C 1
ATOM 1302 O O . ALA A 1 179 ? -15.339 0.005 0.681 1.00 75.88 179 ALA A O 1
ATOM 1303 N N . ASN A 1 180 ? -13.130 0.386 0.581 1.00 79.75 180 ASN A N 1
ATOM 1304 C CA . ASN A 1 180 ? -13.223 1.650 -0.139 1.00 79.75 180 ASN A CA 1
ATOM 1305 C C . ASN A 1 180 ? -11.930 1.937 -0.919 1.00 79.75 180 ASN A C 1
ATOM 1307 O O . ASN A 1 180 ? -10.996 2.545 -0.395 1.00 79.75 180 ASN A O 1
ATOM 1311 N N . ALA A 1 181 ? -11.923 1.591 -2.207 1.00 70.25 181 ALA A N 1
ATOM 1312 C CA . ALA A 1 181 ? -10.767 1.767 -3.086 1.00 70.25 181 ALA A CA 1
ATOM 1313 C C . ALA A 1 181 ? -10.325 3.237 -3.267 1.00 70.25 181 ALA A C 1
ATOM 1315 O O . ALA A 1 181 ? -9.177 3.507 -3.611 1.00 70.25 181 ALA A O 1
ATOM 1316 N N . THR A 1 182 ? -11.181 4.226 -2.994 1.00 82.75 182 THR A N 1
ATOM 1317 C CA . THR A 1 182 ? -10.754 5.640 -3.042 1.00 82.75 182 THR A CA 1
ATOM 1318 C C . THR A 1 182 ? -9.840 6.015 -1.875 1.00 82.75 182 THR A C 1
ATOM 1320 O O . THR A 1 182 ? -9.095 6.988 -1.959 1.00 82.75 182 THR A O 1
ATOM 1323 N N . LYS A 1 183 ? -9.854 5.233 -0.791 1.00 86.31 183 LYS A N 1
ATOM 1324 C CA . LYS A 1 183 ? -9.073 5.499 0.411 1.00 86.31 183 LYS A CA 1
ATOM 1325 C C . LYS A 1 183 ? -7.746 4.745 0.372 1.00 86.31 183 LYS A C 1
ATOM 1327 O O . LYS A 1 183 ? -7.714 3.523 0.510 1.00 86.31 183 LYS A O 1
ATOM 1332 N N . SER A 1 184 ? -6.644 5.483 0.273 1.00 90.69 184 SER A N 1
ATOM 1333 C CA . SER A 1 184 ? -5.305 4.944 0.527 1.00 90.69 184 SER A CA 1
ATOM 1334 C C . SER A 1 184 ? -5.086 4.755 2.030 1.00 90.69 184 SER A C 1
ATOM 1336 O O . SER A 1 184 ? -5.328 5.674 2.815 1.00 90.69 184 SER A O 1
ATOM 1338 N N . LEU A 1 185 ? -4.626 3.573 2.432 1.00 92.81 185 LEU A N 1
ATOM 1339 C CA . LEU A 1 185 ? -4.247 3.246 3.810 1.00 92.81 185 LEU A CA 1
ATOM 1340 C C . LEU A 1 185 ? -2.751 3.449 4.055 1.00 92.81 185 LEU A C 1
ATOM 1342 O O . LEU A 1 185 ? -2.376 3.885 5.138 1.00 92.81 185 LEU A O 1
ATOM 1346 N N 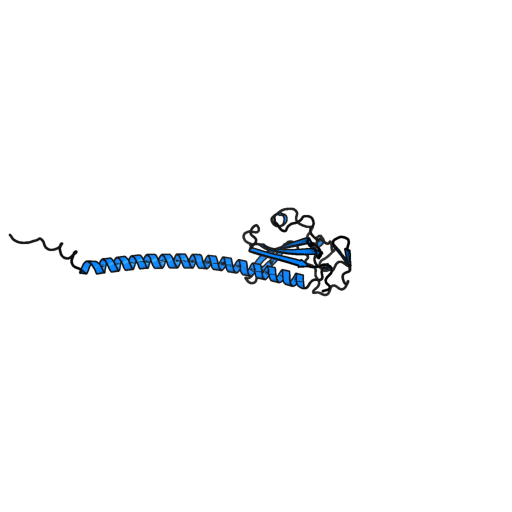. ALA A 1 186 ? -1.926 3.155 3.052 1.00 94.75 186 ALA A N 1
ATOM 1347 C CA . ALA A 1 186 ? -0.486 3.363 3.085 1.00 94.75 186 ALA A CA 1
ATOM 1348 C C . ALA A 1 186 ? 0.011 3.825 1.712 1.00 94.75 186 ALA A C 1
ATOM 1350 O O . ALA A 1 186 ? -0.569 3.477 0.678 1.00 94.75 186 ALA A O 1
ATOM 1351 N N . ARG A 1 187 ? 1.082 4.618 1.724 1.00 95.50 187 ARG A N 1
ATOM 1352 C CA . ARG A 1 187 ? 1.810 5.040 0.532 1.00 95.50 187 ARG A CA 1
ATOM 1353 C C . ARG A 1 187 ? 3.295 5.025 0.842 1.00 95.50 187 ARG A C 1
ATOM 1355 O O . ARG A 1 187 ? 3.705 5.603 1.845 1.00 95.50 187 ARG A O 1
ATOM 1362 N N . GLU A 1 188 ? 4.067 4.423 -0.043 1.00 95.75 188 GLU A N 1
ATOM 1363 C CA . GLU A 1 188 ? 5.522 4.446 0.015 1.00 95.75 188 GLU A CA 1
ATOM 1364 C C . GLU A 1 188 ? 6.070 4.841 -1.353 1.00 95.75 188 GLU A C 1
ATOM 1366 O O . GLU A 1 188 ? 5.531 4.443 -2.385 1.00 95.75 188 GLU A O 1
ATOM 1371 N N . THR A 1 189 ? 7.126 5.648 -1.362 1.00 94.81 189 THR A N 1
ATOM 1372 C CA . THR A 1 189 ? 7.770 6.121 -2.585 1.00 94.81 189 THR A CA 1
ATOM 1373 C C . THR A 1 189 ? 9.279 6.016 -2.425 1.00 94.81 189 THR A C 1
ATOM 1375 O O . THR A 1 189 ? 9.827 6.460 -1.418 1.00 94.81 189 THR A O 1
ATOM 1378 N N . SER A 1 190 ? 9.963 5.478 -3.433 1.00 92.12 190 SER A N 1
ATOM 1379 C CA . SER A 1 190 ? 11.428 5.485 -3.503 1.00 92.12 190 SER A CA 1
ATOM 1380 C C . SER A 1 190 ? 11.901 5.746 -4.925 1.00 92.12 190 SER A C 1
ATOM 1382 O O . SER A 1 190 ? 11.190 5.449 -5.889 1.00 92.12 190 SER A O 1
ATOM 1384 N N . SER A 1 191 ? 13.094 6.322 -5.052 1.00 89.69 191 SER A N 1
ATOM 1385 C CA . SER A 1 191 ? 13.760 6.523 -6.333 1.00 89.69 191 SER A CA 1
ATOM 1386 C C . SER A 1 191 ? 14.910 5.536 -6.512 1.00 89.69 191 SER A C 1
ATOM 1388 O O . SER A 1 191 ? 15.629 5.198 -5.576 1.00 89.69 191 SER A O 1
ATOM 1390 N N . PHE A 1 192 ? 15.065 5.073 -7.746 1.00 85.81 192 PHE A N 1
ATOM 1391 C CA . PHE A 1 192 ? 16.061 4.112 -8.180 1.00 85.81 192 PHE A CA 1
ATOM 1392 C C . PHE A 1 192 ? 16.894 4.756 -9.281 1.00 85.81 192 PHE A C 1
ATOM 1394 O O . PHE A 1 192 ? 16.380 5.113 -10.350 1.00 85.81 192 PHE A O 1
ATOM 1401 N N . ASP A 1 193 ? 18.185 4.904 -9.005 1.00 79.38 193 ASP A N 1
ATOM 1402 C CA . ASP A 1 193 ? 19.152 5.426 -9.960 1.00 79.38 193 ASP A CA 1
ATOM 1403 C C . ASP A 1 193 ? 19.371 4.398 -11.089 1.00 79.38 193 ASP A C 1
ATOM 1405 O O . ASP A 1 193 ? 19.607 3.215 -10.817 1.00 79.38 193 ASP A O 1
ATOM 1409 N N . PRO A 1 194 ? 19.236 4.780 -12.370 1.00 64.56 194 PRO A N 1
ATOM 1410 C CA . PRO A 1 194 ? 19.589 3.907 -13.485 1.00 64.56 194 PRO A CA 1
ATOM 1411 C C . PRO A 1 194 ? 21.088 3.656 -13.629 1.00 64.56 194 PRO A C 1
ATOM 1413 O O . PRO A 1 194 ? 21.448 2.690 -14.297 1.00 64.56 194 PRO A O 1
ATOM 1416 N N . TYR A 1 195 ? 21.947 4.472 -13.015 1.00 62.31 195 TYR A N 1
ATOM 1417 C CA . TYR A 1 195 ? 23.401 4.403 -13.167 1.00 62.31 195 TYR A CA 1
ATOM 1418 C C . TYR A 1 195 ? 24.112 3.642 -12.043 1.00 62.31 195 TYR A C 1
ATOM 1420 O O . TYR A 1 195 ? 25.287 3.298 -12.193 1.00 62.31 195 TYR A O 1
ATOM 1428 N N . SER A 1 196 ? 23.429 3.328 -10.940 1.00 59.53 196 SER A N 1
ATOM 1429 C CA . SER A 1 196 ? 23.991 2.480 -9.888 1.00 59.53 196 SER A CA 1
ATOM 1430 C C . SER A 1 196 ? 23.927 1.005 -10.301 1.00 59.53 196 SER A C 1
ATOM 1432 O O . SER A 1 196 ? 22.848 0.479 -10.586 1.00 59.53 196 SER A O 1
ATOM 1434 N N . ALA A 1 197 ? 25.077 0.326 -10.326 1.00 46.38 197 ALA A N 1
ATOM 1435 C CA . ALA A 1 197 ? 25.121 -1.134 -10.416 1.00 46.38 197 ALA A CA 1
ATOM 1436 C C . ALA A 1 197 ? 24.392 -1.766 -9.203 1.00 46.38 197 ALA A C 1
ATOM 1438 O O . ALA A 1 197 ? 24.366 -1.134 -8.146 1.00 46.38 197 ALA A O 1
ATOM 1439 N N . PRO A 1 198 ? 23.784 -2.962 -9.353 1.00 52.47 198 PRO A N 1
ATOM 1440 C CA . PRO A 1 198 ? 23.133 -3.662 -8.244 1.00 52.47 198 PRO A CA 1
ATOM 1441 C C . PRO A 1 198 ? 24.113 -4.049 -7.134 1.00 52.47 198 PRO A C 1
ATOM 1443 O O . PRO A 1 198 ? 25.289 -4.340 -7.463 1.00 52.47 198 PRO A O 1
#

Radius of gyration: 31.89 Å; Cα contacts (8 Å, |Δi|>4): 289; chains: 1; bounding box: 80×37×98 Å

Mean predicted aligned error: 11.64 Å

pLDDT: mean 75.38, std 17.43, range [36.62, 97.12]

Foldseek 3Di:
DDDPPPDPVVCPPPVVVVVVVVVVVVVVVVVVVVVVVVVVVVVVVVVVLVVVLVLLVVVQVVVVVLVVPAAPQLAAEACQLEVHDDCDDLLVPDPLDDPAFGYDHDPDWQFRPQWGDDPRDIGGDDRDRDVSRTRPHDQWDFDQTPVRDTWIKGWTWDWDQDDVQGIWIKIKIFTADPVDRNHTSDIDIDTHRNPDDD

Nearest PDB structures (foldseek):
  3nja-assembly1_B  TM=5.469E-01  e=3.543E+00  Chromobacterium violaceum ATCC 12472
  6cp9-assembly4_G  TM=5.414E-01  e=3.141E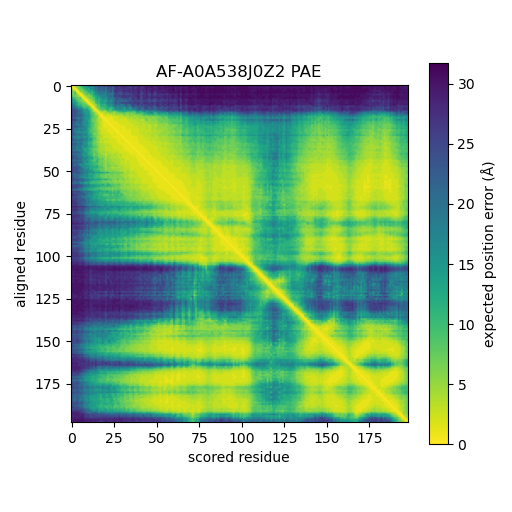+00  Klebsiella pneumoniae 342
  6cp9-assembly2_C  TM=5.527E-01  e=3.336E+00  Klebsiella pneumoniae 342
  6ta7-assembly1_E-2  TM=5.400E-01  e=6.087E+00  Homo sapiens

Secondary structure (DSSP, 8-state):
------STTSTTSTHHHHHHHHHHHHHHHHHHHHHHHHHHHHHHHHHHHHHHHHHHHHHHHHHHHHHHTS-GGG-SEEHHHHTS---SHHHHTSTT--SS--EE--SSTTPPPSEEEETTEEEEPPS---TT------SEEEEE-TTS-EEEEEEEEEEEEETTTEEEEEEEEEEEETTEEEEEEEEEEEEE-SSS--

Solvent-accessible surface area (backbone atoms only — not comparable to full-atom values): 11598 Å² total; per-residue (Å²): 145,80,87,91,86,81,73,80,69,67,72,75,37,81,78,47,54,59,57,52,51,50,51,51,48,51,49,55,47,53,54,50,53,54,49,51,53,53,49,51,56,52,48,53,54,51,50,55,53,50,50,55,31,54,37,26,38,54,49,40,50,54,54,50,54,53,54,72,74,47,52,60,60,45,70,41,35,28,28,57,77,51,79,44,80,70,85,60,62,67,68,44,68,36,91,76,49,63,96,73,47,44,63,43,76,48,88,63,93,52,66,56,52,59,52,34,73,60,97,91,46,76,43,75,40,78,81,72,62,52,96,91,49,58,48,53,46,57,52,69,37,81,42,76,34,91,84,75,44,65,29,44,36,36,52,34,40,34,77,44,76,42,93,96,69,53,66,22,43,32,43,34,36,36,25,24,36,71,94,42,67,86,42,71,55,24,76,45,73,52,74,43,57,69,82,61,79,128